Protein AF-N1PJW7-F1 (afdb_monomer_lite)

Organism: Dothistroma septosporum (strain NZE10 / CBS 128990) (NCBI:txid675120)

Sequence (221 aa):
MVTLHDLRTLVSQAERTLKTRKDDLHDAQDHELRVQDDCGHGKYNKEWSKARGATQRALTKYETSSREADKLHRIIQEREVKEERPIRRSPFSSADPYVRQGAAAATSTQRQQILLFKDAVTQWREQCVKRFAGYSAIELFPAPPTKRPCAKQSCCSETRALHTCKCQIQLAFSSVPGLDLKKERIEWHPDKFSGCGDKRKEFQAKAKEIFIIVSSMYRQA

Structure (mmCIF, N/CA/C/O backbone):
data_AF-N1PJW7-F1
#
_entry.id   AF-N1PJW7-F1
#
loop_
_atom_site.group_PDB
_atom_site.id
_atom_site.type_symbol
_atom_site.label_atom_id
_atom_site.label_alt_id
_atom_site.label_comp_id
_atom_site.label_asym_id
_atom_site.label_entity_id
_atom_site.label_seq_id
_atom_site.pdbx_PDB_ins_code
_atom_site.Cartn_x
_atom_site.Cartn_y
_atom_site.Cartn_z
_atom_site.occupancy
_atom_site.B_iso_or_equiv
_atom_site.auth_seq_id
_atom_site.auth_comp_id
_atom_site.auth_asym_id
_atom_site.auth_atom_id
_atom_site.pdbx_PDB_model_num
ATOM 1 N N . MET A 1 1 ? -7.049 -21.389 37.036 1.00 77.50 1 MET A N 1
ATOM 2 C CA . MET A 1 1 ? -7.756 -20.547 36.043 1.00 77.50 1 MET A CA 1
ATOM 3 C C . MET A 1 1 ? -6.702 -19.807 35.238 1.00 77.50 1 MET A C 1
ATOM 5 O O . MET A 1 1 ? -5.807 -19.261 35.861 1.00 77.50 1 MET A O 1
ATOM 9 N N . VAL A 1 2 ? -6.770 -19.821 33.904 1.00 87.38 2 VAL A N 1
ATOM 10 C CA . VAL A 1 2 ? -5.829 -19.068 33.050 1.00 87.38 2 VAL A CA 1
ATOM 11 C C . VAL A 1 2 ? -6.265 -17.602 33.026 1.00 87.38 2 VAL A C 1
ATOM 13 O O . VAL A 1 2 ? -7.415 -17.308 32.665 1.00 87.38 2 VAL A O 1
ATOM 16 N N . THR A 1 3 ? -5.380 -16.700 33.441 1.00 92.94 3 THR A N 1
ATOM 17 C CA . THR A 1 3 ? -5.631 -15.255 33.504 1.00 92.94 3 THR A CA 1
ATOM 18 C C . THR A 1 3 ? -5.417 -14.588 32.141 1.00 92.94 3 THR A C 1
ATOM 20 O O . THR A 1 3 ? -4.821 -15.163 31.229 1.00 92.94 3 THR A O 1
ATOM 23 N N . LEU A 1 4 ? -5.905 -13.355 31.975 1.00 86.38 4 LEU A N 1
ATOM 24 C CA . LEU A 1 4 ? -5.665 -12.571 30.757 1.00 86.38 4 LEU A CA 1
ATOM 25 C C . LEU A 1 4 ? -4.169 -12.241 30.576 1.00 86.38 4 LEU A C 1
ATOM 27 O O . LEU A 1 4 ? -3.676 -12.171 29.452 1.00 86.38 4 LEU A O 1
ATOM 31 N N . HIS A 1 5 ? -3.428 -12.127 31.681 1.00 92.31 5 HIS A N 1
ATOM 32 C CA . HIS A 1 5 ? -1.975 -11.967 31.674 1.00 92.31 5 HIS A CA 1
ATOM 33 C C . HIS A 1 5 ? -1.250 -13.215 31.137 1.00 92.31 5 HIS A C 1
ATOM 35 O O . HIS A 1 5 ? -0.356 -13.090 30.295 1.00 92.31 5 HIS A O 1
ATOM 41 N N . ASP A 1 6 ? -1.685 -14.414 31.537 1.00 92.81 6 ASP A N 1
ATOM 42 C CA . ASP A 1 6 ? -1.128 -15.677 31.028 1.00 92.81 6 ASP A CA 1
ATOM 43 C C . ASP A 1 6 ? -1.350 -15.807 29.513 1.00 92.81 6 ASP A C 1
ATOM 45 O O . ASP A 1 6 ? -0.436 -16.162 28.771 1.00 92.81 6 ASP A O 1
ATOM 49 N N . LEU A 1 7 ? -2.544 -15.442 29.026 1.00 88.44 7 LEU A N 1
ATOM 50 C CA . LEU A 1 7 ? -2.858 -15.452 27.591 1.00 88.44 7 LEU A CA 1
ATOM 51 C C . LEU A 1 7 ? -1.987 -14.470 26.795 1.00 88.44 7 LEU A C 1
ATOM 53 O O . LEU A 1 7 ? -1.476 -14.831 25.736 1.00 88.44 7 LEU A O 1
ATOM 57 N N . ARG A 1 8 ? -1.766 -13.251 27.307 1.00 89.19 8 ARG A N 1
ATOM 58 C CA . ARG A 1 8 ? -0.860 -12.271 26.676 1.00 89.19 8 ARG A CA 1
ATOM 59 C C . ARG A 1 8 ? 0.583 -12.778 26.629 1.00 89.19 8 ARG A C 1
ATOM 61 O O . ARG A 1 8 ? 1.278 -12.575 25.634 1.00 89.19 8 ARG A O 1
ATOM 68 N N . THR A 1 9 ? 1.018 -13.490 27.667 1.00 94.06 9 THR A N 1
ATOM 69 C CA . THR A 1 9 ? 2.344 -14.123 27.708 1.00 94.06 9 THR A CA 1
ATOM 70 C C . THR A 1 9 ? 2.475 -15.216 26.647 1.00 94.06 9 THR A C 1
ATOM 72 O O . THR A 1 9 ? 3.484 -15.257 25.939 1.00 94.06 9 THR A O 1
ATOM 75 N N . LEU A 1 10 ? 1.444 -16.051 26.478 1.00 90.19 10 LEU A N 1
ATOM 76 C CA . LEU A 1 10 ? 1.398 -17.082 25.435 1.00 90.19 10 LEU A CA 1
ATOM 77 C C . LEU A 1 10 ? 1.420 -16.484 24.022 1.00 90.19 10 LEU A C 1
ATOM 79 O O . LEU A 1 10 ? 2.168 -16.972 23.180 1.00 90.19 10 LEU A O 1
ATOM 83 N N . VAL A 1 11 ? 0.682 -15.396 23.768 1.00 90.75 11 VAL A N 1
ATOM 84 C CA . VAL A 1 11 ? 0.751 -14.677 22.480 1.00 90.75 11 VAL A CA 1
ATOM 85 C C . VAL A 1 11 ? 2.160 -14.157 22.219 1.00 90.75 11 VAL A C 1
ATOM 87 O O . VAL A 1 11 ? 2.714 -14.400 21.152 1.00 90.75 11 VAL A O 1
ATOM 90 N N . SER A 1 12 ? 2.791 -13.532 23.214 1.00 91.31 12 SER A N 1
ATOM 91 C CA . SER A 1 12 ? 4.163 -13.033 23.075 1.00 91.31 12 SER A CA 1
ATOM 92 C C . SER A 1 12 ? 5.173 -14.154 22.771 1.00 91.31 12 SER A C 1
ATOM 94 O O . SER A 1 12 ? 6.111 -13.964 21.995 1.00 91.31 12 SER A O 1
ATOM 96 N N . GLN A 1 13 ? 4.996 -15.344 23.355 1.00 91.81 13 GLN A N 1
ATOM 97 C CA . GLN A 1 13 ? 5.814 -16.522 23.038 1.00 91.81 13 GLN A CA 1
ATOM 98 C C . GLN A 1 13 ? 5.540 -17.058 21.624 1.00 91.81 13 GLN A C 1
ATOM 100 O O . GLN A 1 13 ? 6.486 -17.395 20.903 1.00 91.81 13 GLN A O 1
ATOM 105 N N . ALA A 1 14 ? 4.272 -17.096 21.207 1.00 84.44 14 ALA A N 1
ATOM 106 C CA . ALA A 1 14 ? 3.874 -17.514 19.867 1.00 84.44 14 ALA A CA 1
ATOM 107 C C . ALA A 1 14 ? 4.438 -16.570 18.793 1.00 84.44 14 ALA A C 1
ATOM 109 O O . ALA A 1 14 ? 4.988 -17.037 17.801 1.00 84.44 14 ALA A O 1
ATOM 110 N N . GLU A 1 15 ? 4.407 -15.255 19.018 1.00 87.81 15 GLU A N 1
ATOM 111 C CA . GLU A 1 15 ? 4.969 -14.248 18.106 1.00 87.81 15 GLU A CA 1
ATOM 112 C C . GLU A 1 15 ? 6.491 -14.359 17.974 1.00 87.81 15 GLU A C 1
ATOM 114 O O . GLU A 1 15 ? 7.023 -14.282 16.864 1.00 87.81 15 GLU A O 1
ATOM 119 N N . ARG A 1 16 ? 7.208 -14.606 19.081 1.00 93.12 16 ARG A N 1
ATOM 120 C CA . ARG A 1 16 ? 8.652 -14.900 19.031 1.00 93.12 16 ARG A CA 1
ATOM 121 C C . ARG A 1 16 ? 8.939 -16.146 18.198 1.00 93.12 16 ARG A C 1
ATOM 123 O O . ARG A 1 16 ? 9.829 -16.123 17.355 1.00 93.12 16 ARG A O 1
ATOM 130 N N . THR A 1 17 ? 8.152 -17.201 18.395 1.00 87.69 17 THR A N 1
ATOM 131 C CA . THR A 1 17 ? 8.278 -18.447 17.628 1.00 87.69 17 THR A CA 1
ATOM 132 C C . THR A 1 17 ? 7.987 -18.214 16.147 1.00 87.69 17 THR A C 1
ATOM 134 O O . THR A 1 17 ? 8.743 -18.672 15.294 1.00 87.69 17 THR A O 1
ATOM 137 N N . LEU A 1 18 ? 6.936 -17.456 15.826 1.00 85.62 18 LEU A N 1
ATOM 138 C CA . LEU A 1 18 ? 6.573 -17.101 14.456 1.00 85.62 18 LEU A CA 1
ATOM 139 C C . LEU A 1 18 ? 7.686 -16.305 13.769 1.00 85.62 18 LEU A C 1
ATOM 141 O O . LEU A 1 18 ? 7.986 -16.561 12.604 1.00 85.62 18 LEU A O 1
ATOM 145 N N . LYS A 1 19 ? 8.328 -15.382 14.496 1.00 90.25 19 LYS A N 1
ATOM 146 C CA . LYS A 1 19 ? 9.487 -14.636 14.001 1.00 90.25 19 LYS A CA 1
ATOM 147 C C . LYS A 1 19 ? 10.638 -15.578 13.642 1.00 90.25 19 LYS A C 1
ATOM 149 O O . LYS A 1 19 ? 11.069 -15.562 12.498 1.00 90.25 19 LYS A O 1
ATOM 154 N N . THR A 1 20 ? 11.048 -16.462 14.553 1.00 91.06 20 THR A N 1
ATOM 155 C CA . THR A 1 20 ? 12.098 -17.458 14.271 1.00 91.06 20 THR A CA 1
ATOM 156 C C . THR A 1 20 ? 11.741 -18.352 13.081 1.00 91.06 20 THR A C 1
ATOM 158 O O . THR A 1 20 ? 12.583 -18.608 12.232 1.00 91.06 20 THR A O 1
ATOM 161 N N . ARG A 1 21 ? 10.478 -18.784 12.952 1.00 86.88 21 ARG A N 1
ATOM 162 C CA . ARG A 1 21 ? 10.027 -19.591 11.801 1.00 86.88 21 ARG A CA 1
ATOM 163 C C . ARG A 1 21 ? 10.052 -18.835 10.478 1.00 86.88 21 ARG A C 1
ATOM 165 O O . ARG A 1 21 ? 10.251 -19.453 9.436 1.00 86.88 21 ARG A O 1
ATOM 172 N N . LYS A 1 22 ? 9.813 -17.526 10.508 1.00 87.62 22 LYS A N 1
ATOM 173 C CA . LYS A 1 22 ? 9.921 -16.666 9.329 1.00 87.62 22 LYS A CA 1
ATOM 174 C C . LYS A 1 22 ? 11.378 -16.527 8.890 1.00 87.62 22 LYS A C 1
ATOM 176 O O . LYS A 1 22 ? 11.638 -16.604 7.694 1.00 87.62 22 LYS A O 1
ATOM 181 N N . ASP A 1 23 ? 12.291 -16.376 9.846 1.00 88.38 23 ASP A N 1
ATOM 182 C CA . ASP A 1 23 ? 13.730 -16.326 9.582 1.00 88.38 23 ASP A CA 1
ATOM 183 C C . ASP A 1 23 ? 14.215 -17.678 9.006 1.00 88.38 23 ASP A C 1
ATOM 185 O O . ASP A 1 23 ? 14.811 -17.691 7.933 1.00 88.38 23 ASP A O 1
ATOM 189 N N . ASP A 1 24 ? 13.813 -18.818 9.597 1.00 85.88 24 ASP A N 1
ATOM 190 C CA . ASP A 1 24 ? 14.092 -20.173 9.069 1.00 85.88 24 ASP A CA 1
ATOM 191 C C . ASP A 1 24 ? 13.618 -20.349 7.606 1.00 85.88 24 ASP A C 1
ATOM 193 O O . ASP A 1 24 ? 14.274 -21.003 6.793 1.00 85.88 24 ASP A O 1
ATOM 197 N N . LEU A 1 25 ? 12.432 -19.819 7.272 1.00 87.31 25 LEU A N 1
ATOM 198 C CA . LEU A 1 25 ? 11.868 -19.894 5.920 1.00 87.31 25 LEU A CA 1
ATOM 199 C C . LEU A 1 25 ? 12.682 -19.058 4.930 1.00 87.31 25 LEU A C 1
ATOM 201 O O . LEU A 1 25 ? 12.910 -19.506 3.808 1.00 87.31 25 LEU A O 1
ATOM 205 N N . HIS A 1 26 ? 13.108 -17.867 5.343 1.00 88.81 26 HIS A N 1
ATOM 206 C CA . HIS A 1 26 ? 13.923 -16.990 4.515 1.00 88.81 26 HIS A CA 1
ATOM 207 C C . HIS A 1 26 ? 15.297 -17.612 4.238 1.00 88.81 26 HIS A C 1
ATOM 209 O O . HIS A 1 26 ? 15.692 -17.706 3.080 1.00 88.81 26 HIS A O 1
ATOM 215 N N . ASP A 1 27 ? 15.958 -18.161 5.262 1.00 88.19 27 ASP A N 1
ATOM 216 C CA . ASP A 1 27 ? 17.236 -18.867 5.107 1.00 88.19 27 ASP A CA 1
ATOM 217 C C . ASP A 1 27 ? 17.112 -20.086 4.174 1.00 88.19 27 ASP A C 1
ATOM 219 O O . ASP A 1 27 ? 18.003 -20.359 3.365 1.00 88.19 27 ASP A O 1
ATOM 223 N N . ALA A 1 28 ? 15.991 -20.816 4.239 1.00 85.19 28 ALA A N 1
ATOM 224 C CA . ALA A 1 28 ? 15.722 -21.935 3.336 1.00 85.19 28 ALA A CA 1
ATOM 225 C C . ALA A 1 28 ? 15.520 -21.483 1.878 1.00 85.19 28 ALA A C 1
ATOM 227 O O . ALA A 1 28 ? 16.022 -22.141 0.965 1.00 85.19 28 ALA A O 1
ATOM 228 N N . GLN A 1 29 ? 14.823 -20.363 1.657 1.00 87.69 29 GLN A N 1
ATOM 229 C CA . GLN A 1 29 ? 14.630 -19.775 0.327 1.00 87.69 29 GLN A CA 1
ATOM 230 C C . GLN A 1 29 ? 15.946 -19.255 -0.262 1.00 87.69 29 GLN A C 1
ATOM 232 O O . GLN A 1 29 ? 16.245 -19.529 -1.423 1.00 87.69 29 GLN A O 1
ATOM 237 N N . ASP A 1 30 ? 16.766 -18.580 0.543 1.00 90.38 30 ASP A N 1
ATOM 238 C CA . ASP A 1 30 ? 18.093 -18.115 0.133 1.00 90.38 30 ASP A CA 1
ATOM 239 C C . ASP A 1 30 ? 19.016 -19.289 -0.214 1.00 90.38 30 ASP A C 1
ATOM 241 O O . ASP A 1 30 ? 19.759 -19.237 -1.196 1.00 90.38 30 ASP A O 1
ATOM 245 N N . HIS A 1 31 ? 18.952 -20.382 0.552 1.00 86.62 31 HIS A N 1
ATOM 246 C CA . HIS A 1 31 ? 19.681 -21.606 0.231 1.00 86.62 31 HIS A CA 1
ATOM 247 C C . HIS A 1 31 ? 19.194 -22.238 -1.084 1.00 86.62 31 HIS A C 1
ATOM 249 O O . HIS A 1 31 ? 20.018 -22.678 -1.884 1.00 86.62 31 HIS A O 1
ATOM 255 N N . GLU A 1 32 ? 17.881 -22.271 -1.344 1.00 86.50 32 GLU A N 1
ATOM 256 C CA . GLU A 1 32 ? 17.324 -22.749 -2.620 1.00 86.50 32 GLU A CA 1
ATOM 257 C C . GLU A 1 32 ? 17.828 -21.918 -3.813 1.00 86.50 32 GLU A C 1
ATOM 259 O O . GLU A 1 32 ? 18.214 -22.502 -4.826 1.00 86.50 32 GLU A O 1
ATOM 264 N N . LEU A 1 33 ? 17.911 -20.589 -3.669 1.00 87.50 33 LEU A N 1
ATOM 265 C CA . LEU A 1 33 ? 18.449 -19.687 -4.696 1.00 87.50 33 LEU A CA 1
ATOM 266 C C . LEU A 1 33 ? 19.951 -19.897 -4.935 1.00 87.50 33 LEU A C 1
ATOM 268 O O . LEU A 1 33 ? 20.371 -20.024 -6.081 1.00 87.50 33 LEU A O 1
ATOM 272 N N . ARG A 1 34 ? 20.767 -20.018 -3.879 1.00 86.88 34 ARG A N 1
ATOM 273 C CA . ARG A 1 34 ? 22.212 -20.288 -4.035 1.00 86.88 34 ARG A CA 1
ATOM 274 C C . ARG A 1 34 ? 22.480 -21.620 -4.732 1.00 86.88 34 ARG A C 1
ATOM 276 O O . ARG A 1 34 ? 23.307 -21.690 -5.634 1.00 86.88 34 ARG A O 1
ATOM 283 N N . VAL A 1 35 ? 21.744 -22.669 -4.355 1.00 83.81 35 VAL A N 1
ATOM 284 C CA . VAL A 1 35 ? 21.847 -23.983 -5.011 1.00 83.81 35 VAL A CA 1
ATOM 285 C C . VAL A 1 35 ? 21.419 -23.904 -6.481 1.00 83.81 35 VAL A C 1
ATOM 287 O O . VAL A 1 35 ? 21.937 -24.657 -7.303 1.00 83.81 35 VAL A O 1
ATOM 290 N N . GLN A 1 36 ? 20.501 -23.002 -6.837 1.00 81.12 36 GLN A N 1
ATOM 291 C CA . GLN A 1 36 ? 20.100 -22.782 -8.225 1.00 81.12 36 GLN A CA 1
ATOM 292 C C . GLN A 1 36 ? 21.216 -22.135 -9.066 1.00 81.12 36 GLN A C 1
ATOM 294 O O . GLN A 1 36 ? 21.390 -22.540 -10.216 1.00 81.12 36 GLN A O 1
ATOM 299 N N . ASP A 1 37 ? 21.981 -21.197 -8.499 1.00 81.06 37 ASP A N 1
ATOM 300 C CA . ASP A 1 37 ? 23.036 -20.454 -9.208 1.00 81.06 37 ASP A CA 1
ATOM 301 C C . ASP A 1 37 ? 24.347 -21.255 -9.375 1.00 81.06 37 ASP A C 1
ATOM 303 O O . ASP A 1 37 ? 25.003 -21.152 -10.412 1.00 81.06 37 ASP A O 1
ATOM 307 N N . ASP A 1 38 ? 24.707 -22.110 -8.409 1.00 71.38 38 ASP A N 1
ATOM 308 C CA . ASP A 1 38 ? 25.967 -22.882 -8.426 1.00 71.38 38 ASP A CA 1
ATOM 309 C C . ASP A 1 38 ? 25.929 -24.146 -9.320 1.00 71.38 38 ASP A C 1
ATOM 311 O O . ASP A 1 38 ? 26.950 -24.806 -9.549 1.00 71.38 38 ASP A O 1
ATOM 315 N N . CYS A 1 39 ? 24.765 -24.526 -9.857 1.00 55.19 39 CYS A N 1
ATOM 316 C CA . CYS A 1 39 ? 24.594 -25.814 -10.532 1.00 55.19 39 CYS A CA 1
ATOM 317 C C . CYS A 1 39 ? 24.839 -25.764 -12.051 1.00 55.19 39 CYS A C 1
ATOM 319 O O . CYS A 1 39 ? 23.912 -25.702 -12.860 1.00 55.19 39 CYS A O 1
ATOM 321 N N . GLY A 1 40 ? 26.102 -25.947 -12.448 1.00 57.75 40 GLY A N 1
ATOM 322 C CA . GLY A 1 40 ? 26.477 -26.403 -13.791 1.00 57.75 40 GLY A CA 1
ATOM 323 C C . GLY A 1 40 ? 25.988 -27.837 -14.083 1.00 57.75 40 GLY A C 1
ATOM 324 O O . GLY A 1 40 ? 26.249 -28.770 -13.324 1.00 57.75 40 GLY A O 1
ATOM 325 N N . HIS A 1 41 ? 25.257 -27.990 -15.192 1.00 57.06 41 HIS A N 1
ATOM 326 C CA . HIS A 1 41 ? 24.695 -29.202 -15.811 1.00 57.06 41 HIS A CA 1
ATOM 327 C C . HIS A 1 41 ? 25.326 -30.563 -15.414 1.00 57.06 41 HIS A C 1
ATOM 329 O O . HIS A 1 41 ? 26.273 -31.023 -16.048 1.00 57.06 41 HIS A O 1
ATOM 335 N N . GLY A 1 42 ? 24.745 -31.280 -14.436 1.00 57.09 42 GLY A N 1
ATOM 336 C CA . GLY A 1 42 ? 24.989 -32.731 -14.309 1.00 57.09 42 GLY A CA 1
ATOM 337 C C . GLY A 1 42 ? 24.644 -33.409 -12.977 1.00 57.09 42 GLY A C 1
ATOM 338 O O . GLY A 1 42 ? 24.200 -34.553 -12.980 1.00 57.09 42 GLY A O 1
ATOM 339 N N . LYS A 1 43 ? 24.772 -32.728 -11.827 1.00 56.59 43 LYS A N 1
ATOM 340 C CA . LYS A 1 43 ? 24.470 -33.299 -10.484 1.00 56.59 43 LYS A CA 1
ATOM 341 C C . LYS A 1 43 ? 23.112 -32.843 -9.907 1.00 56.59 43 LYS A C 1
ATOM 343 O O . LYS A 1 43 ? 22.862 -32.909 -8.708 1.00 56.59 43 LYS A O 1
ATOM 348 N N . TYR A 1 44 ? 22.218 -32.429 -10.805 1.00 63.59 44 TYR A N 1
ATOM 349 C CA . TYR A 1 44 ? 21.116 -31.480 -10.603 1.00 63.59 44 TYR A CA 1
ATOM 350 C C . TYR A 1 44 ? 19.958 -31.938 -9.693 1.00 63.59 44 TYR A C 1
ATOM 352 O O . TYR A 1 44 ? 19.283 -31.115 -9.087 1.00 63.59 44 TYR A O 1
ATOM 360 N N . ASN A 1 45 ? 19.686 -33.239 -9.561 1.00 72.44 45 ASN A N 1
ATOM 361 C CA . ASN A 1 45 ? 18.388 -33.650 -9.004 1.00 72.44 45 ASN A CA 1
ATOM 362 C C . ASN A 1 45 ? 18.372 -33.772 -7.465 1.00 72.44 45 ASN A C 1
ATOM 364 O O . ASN A 1 45 ? 17.385 -33.442 -6.811 1.00 72.44 45 ASN A O 1
ATOM 368 N N . LYS A 1 46 ? 19.465 -34.237 -6.842 1.00 81.94 46 LYS A N 1
ATOM 369 C CA . LYS A 1 46 ? 19.420 -34.642 -5.423 1.00 81.94 46 LYS A CA 1
ATOM 370 C C . LYS A 1 46 ? 19.482 -33.464 -4.449 1.00 81.94 46 LYS A C 1
ATOM 372 O O . LYS A 1 46 ? 18.773 -33.482 -3.446 1.00 81.94 46 LYS A O 1
ATOM 377 N N . GLU A 1 47 ? 20.327 -32.469 -4.703 1.00 82.38 47 GLU A N 1
ATOM 378 C CA . GLU A 1 47 ? 20.501 -31.325 -3.793 1.00 82.38 47 GLU A CA 1
ATOM 379 C C . GLU A 1 47 ? 19.371 -30.311 -3.925 1.00 82.38 47 GLU A C 1
ATOM 381 O O . GLU A 1 47 ? 18.819 -29.885 -2.913 1.00 82.38 47 GLU A O 1
ATOM 386 N N . TRP A 1 48 ? 18.924 -30.037 -5.149 1.00 81.25 48 TRP A N 1
ATOM 387 C CA . TRP A 1 48 ? 17.780 -29.165 -5.388 1.00 81.25 48 TRP A CA 1
ATOM 388 C C . TRP A 1 48 ? 16.475 -29.742 -4.815 1.00 81.25 48 TRP A C 1
ATOM 390 O O . TRP A 1 48 ? 15.727 -29.044 -4.132 1.00 81.25 48 TRP A O 1
ATOM 400 N N . SER A 1 49 ? 16.241 -31.054 -4.972 1.00 85.00 49 SER A N 1
ATOM 401 C CA . SER A 1 49 ? 15.100 -31.737 -4.339 1.00 85.00 49 SER A CA 1
ATOM 402 C C . SER A 1 49 ? 15.149 -31.655 -2.805 1.00 85.00 49 SER A C 1
ATOM 404 O O . SER A 1 49 ? 14.127 -31.418 -2.155 1.00 85.00 49 SER A O 1
ATOM 406 N N . LYS A 1 50 ? 16.344 -31.781 -2.204 1.00 86.75 50 LYS A N 1
ATOM 407 C CA . LYS A 1 50 ? 16.534 -31.600 -0.755 1.00 86.75 50 LYS A CA 1
ATOM 408 C C . LYS A 1 50 ? 16.266 -30.161 -0.310 1.00 86.75 50 LYS A C 1
ATOM 410 O O . LYS A 1 50 ? 15.587 -29.993 0.704 1.00 86.75 50 LYS A O 1
ATOM 415 N N . ALA A 1 51 ? 16.775 -29.167 -1.043 1.00 84.75 51 ALA A N 1
ATOM 416 C CA . ALA A 1 51 ? 16.593 -27.745 -0.753 1.00 84.75 51 ALA A CA 1
ATOM 417 C C . ALA A 1 51 ? 15.109 -27.360 -0.815 1.00 84.75 51 ALA A C 1
ATOM 419 O O . ALA A 1 51 ? 14.551 -26.929 0.189 1.00 84.75 51 ALA A O 1
ATOM 420 N N . ARG A 1 52 ? 14.423 -27.683 -1.916 1.00 85.06 52 ARG A N 1
ATOM 421 C CA . ARG A 1 52 ? 12.976 -27.466 -2.057 1.00 85.06 52 ARG A CA 1
ATOM 422 C C . ARG A 1 52 ? 12.167 -28.202 -0.982 1.00 85.06 52 ARG A C 1
ATOM 424 O O . ARG A 1 52 ? 11.203 -27.669 -0.433 1.00 85.06 52 ARG A O 1
ATOM 431 N N . GLY A 1 53 ? 12.574 -29.422 -0.624 1.00 89.94 53 GLY A N 1
ATOM 432 C CA . GLY A 1 53 ? 11.974 -30.162 0.486 1.00 89.94 53 GLY A CA 1
ATOM 433 C C . GLY A 1 53 ? 12.168 -29.477 1.845 1.00 89.94 53 GLY A C 1
ATOM 434 O O . GLY A 1 53 ? 11.289 -29.563 2.704 1.00 89.94 53 GLY A O 1
ATOM 435 N N . ALA A 1 54 ? 13.296 -28.796 2.061 1.00 87.00 54 ALA A N 1
ATOM 436 C CA . ALA A 1 54 ? 13.532 -27.990 3.255 1.00 87.00 54 ALA A CA 1
ATOM 437 C C . ALA A 1 54 ? 12.640 -26.740 3.269 1.00 87.00 54 ALA A C 1
ATOM 439 O O . ALA A 1 54 ? 11.965 -26.523 4.277 1.00 87.00 54 ALA A O 1
ATOM 440 N N . THR A 1 55 ? 12.533 -26.017 2.148 1.00 86.00 55 THR A N 1
ATOM 441 C CA . THR A 1 55 ? 11.625 -24.869 1.980 1.00 86.00 55 THR A CA 1
ATOM 442 C C . THR A 1 55 ? 10.175 -25.256 2.285 1.00 86.00 55 THR A C 1
ATOM 444 O O . THR A 1 55 ? 9.514 -24.607 3.093 1.00 86.00 55 THR A O 1
ATOM 447 N N . GLN A 1 56 ? 9.690 -26.379 1.741 1.00 90.75 56 GLN A N 1
ATOM 448 C CA . GLN A 1 56 ? 8.322 -26.858 1.987 1.00 90.75 56 GLN A CA 1
ATOM 449 C C . GLN A 1 56 ? 8.071 -27.200 3.469 1.00 90.75 56 GLN A C 1
ATOM 451 O O . GLN A 1 56 ? 7.008 -26.903 4.023 1.00 90.75 56 GLN A O 1
ATOM 456 N N . ARG A 1 57 ? 9.050 -27.818 4.147 1.00 90.94 57 ARG A N 1
ATOM 457 C CA . ARG A 1 57 ? 8.963 -28.107 5.590 1.00 90.94 57 ARG A CA 1
ATOM 458 C C . ARG A 1 57 ? 9.011 -26.836 6.440 1.00 90.94 57 ARG A C 1
ATOM 460 O O . ARG A 1 57 ? 8.348 -26.785 7.472 1.00 90.94 57 ARG A O 1
ATOM 467 N N . ALA A 1 58 ? 9.785 -25.829 6.041 1.00 85.25 58 ALA A N 1
ATOM 468 C CA . ALA A 1 58 ? 9.820 -24.540 6.726 1.00 85.25 58 ALA A CA 1
ATOM 469 C C . ALA A 1 58 ? 8.486 -23.793 6.567 1.00 85.25 58 ALA A C 1
ATOM 471 O O . ALA A 1 58 ? 7.918 -23.335 7.558 1.00 85.25 58 ALA A O 1
ATOM 472 N N . LEU A 1 59 ? 7.929 -23.774 5.351 1.00 88.06 59 LEU A N 1
ATOM 473 C CA . LEU A 1 59 ? 6.653 -23.126 5.044 1.00 88.06 59 LE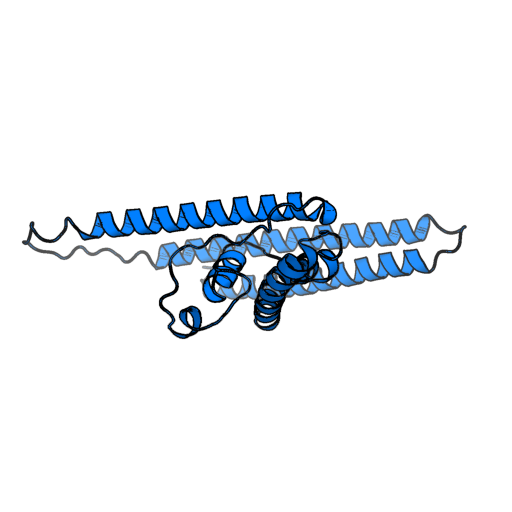U A CA 1
ATOM 474 C C . LEU A 1 59 ? 5.495 -23.722 5.854 1.00 88.06 59 LEU A C 1
ATOM 476 O O . LEU A 1 59 ? 4.761 -22.997 6.517 1.00 88.06 59 LEU A O 1
ATOM 480 N N . THR A 1 60 ? 5.373 -25.050 5.879 1.00 91.19 60 THR A N 1
ATOM 481 C CA . THR A 1 60 ? 4.320 -25.743 6.649 1.00 91.19 60 THR A CA 1
ATOM 482 C C . THR A 1 60 ? 4.420 -25.491 8.159 1.00 91.19 60 THR A C 1
ATOM 484 O O . THR A 1 60 ? 3.399 -25.314 8.832 1.00 91.19 60 THR A O 1
ATOM 487 N N . LYS A 1 61 ? 5.642 -25.417 8.710 1.00 89.25 61 LYS A N 1
ATOM 488 C CA . LYS A 1 61 ? 5.864 -25.026 10.114 1.00 89.25 61 LYS A CA 1
ATOM 489 C C . LYS A 1 61 ? 5.434 -23.582 10.371 1.00 89.25 61 LYS A C 1
ATOM 491 O O . LYS A 1 61 ? 4.752 -23.334 11.362 1.00 89.25 61 LYS A O 1
ATOM 496 N N . TYR A 1 62 ? 5.799 -22.658 9.482 1.00 86.75 62 TYR A N 1
ATOM 497 C CA . TYR A 1 62 ? 5.402 -21.253 9.569 1.00 86.75 62 TYR A CA 1
ATOM 498 C C . TYR A 1 62 ? 3.874 -21.090 9.539 1.00 86.75 62 TYR A C 1
ATOM 500 O O . TYR A 1 62 ? 3.313 -20.452 10.427 1.00 86.75 62 TYR A O 1
ATOM 508 N N . GLU A 1 63 ? 3.186 -21.733 8.591 1.00 91.00 63 GLU A N 1
ATOM 509 C CA . GLU A 1 63 ? 1.721 -21.681 8.484 1.00 91.00 63 GLU A CA 1
ATOM 510 C C . GLU A 1 63 ? 1.022 -22.228 9.736 1.00 91.00 63 GLU A C 1
ATOM 512 O O . GLU A 1 63 ? 0.045 -21.645 10.211 1.00 91.00 63 GLU A O 1
ATOM 517 N N . THR A 1 64 ? 1.528 -23.329 10.298 1.00 92.44 64 THR A N 1
ATOM 518 C CA . THR A 1 64 ? 0.962 -23.933 11.514 1.00 92.44 64 THR A CA 1
ATOM 519 C C . THR A 1 64 ? 1.119 -23.001 12.717 1.00 92.44 64 THR A C 1
ATOM 521 O O . THR A 1 64 ? 0.139 -22.742 13.416 1.00 92.44 64 THR A O 1
ATOM 524 N N . SER A 1 65 ? 2.313 -22.433 12.921 1.00 86.81 65 SER A N 1
ATOM 525 C CA . SER A 1 65 ? 2.554 -21.454 13.990 1.00 86.81 65 SER A CA 1
ATOM 526 C C . SER A 1 65 ? 1.750 -20.162 13.800 1.00 86.81 65 SER A C 1
ATOM 528 O O . SER A 1 65 ? 1.267 -19.603 14.782 1.00 86.81 65 SER A O 1
ATOM 530 N N . SER A 1 66 ? 1.547 -19.706 12.559 1.00 90.69 66 SER A N 1
ATOM 531 C CA . SER A 1 66 ? 0.711 -18.534 12.266 1.00 90.69 66 SER A CA 1
ATOM 532 C C . SER A 1 66 ? -0.741 -18.769 12.683 1.00 90.69 66 SER A C 1
ATOM 534 O O . SER A 1 66 ? -1.318 -17.949 13.389 1.00 90.69 66 SER A O 1
ATOM 536 N N . ARG A 1 67 ? -1.315 -19.927 12.323 1.00 92.62 67 ARG A N 1
ATOM 537 C CA . ARG A 1 67 ? -2.689 -20.293 12.712 1.00 92.62 67 ARG A CA 1
ATOM 538 C C . ARG A 1 67 ? -2.862 -20.383 14.228 1.00 92.62 67 ARG A C 1
ATOM 540 O O . ARG A 1 67 ? -3.927 -20.050 14.747 1.00 92.62 67 ARG A O 1
ATOM 547 N N . GLU A 1 68 ? -1.841 -20.852 14.942 1.00 89.94 68 GLU A N 1
ATOM 548 C CA . GLU A 1 68 ? -1.854 -20.915 16.404 1.00 89.94 68 GLU A CA 1
ATOM 549 C C . GLU A 1 68 ? -1.823 -19.518 17.040 1.00 89.94 68 GLU A C 1
ATOM 551 O O . GLU A 1 68 ? -2.628 -19.238 17.932 1.00 89.94 68 GLU A O 1
ATOM 556 N N . ALA A 1 69 ? -0.972 -18.619 16.535 1.00 85.50 69 ALA A N 1
ATOM 557 C CA . ALA A 1 69 ? -0.932 -17.225 16.975 1.00 85.50 69 ALA A CA 1
ATOM 558 C C . ALA A 1 69 ? -2.277 -16.514 16.731 1.00 85.50 69 ALA A C 1
ATOM 560 O O . ALA A 1 69 ? -2.812 -15.883 17.645 1.00 85.50 69 ALA A O 1
ATOM 561 N N . ASP A 1 70 ? -2.878 -16.695 15.551 1.00 89.31 70 ASP A N 1
ATOM 562 C CA . ASP A 1 70 ? -4.194 -16.134 15.212 1.00 89.31 70 ASP A CA 1
ATOM 563 C C . ASP A 1 70 ? -5.298 -16.651 16.147 1.00 89.31 70 ASP A C 1
ATOM 565 O O . ASP A 1 70 ? -6.170 -15.897 16.593 1.00 89.31 70 ASP A O 1
ATOM 569 N N . LYS A 1 71 ? -5.253 -17.944 16.495 1.00 94.38 71 LYS A N 1
ATOM 570 C CA . LYS A 1 71 ? -6.196 -18.550 17.442 1.00 94.38 71 LYS A CA 1
ATOM 571 C C . LYS A 1 71 ? -6.080 -17.917 18.830 1.00 94.38 71 LYS A C 1
ATOM 573 O O . LYS A 1 71 ? -7.109 -17.648 19.448 1.00 94.38 71 LYS A O 1
ATOM 578 N N . LEU A 1 72 ? -4.863 -17.669 19.319 1.00 91.06 72 LEU A N 1
ATOM 579 C CA . LEU A 1 72 ? -4.649 -17.016 20.615 1.00 91.06 72 LEU A CA 1
ATOM 580 C C . LEU A 1 72 ? -5.116 -15.554 20.603 1.00 91.06 72 LEU A C 1
ATOM 582 O O . LEU A 1 72 ? -5.814 -15.141 21.531 1.00 91.06 72 LEU A O 1
ATOM 586 N N . HIS A 1 73 ? -4.817 -14.805 19.538 1.00 89.25 73 HIS A N 1
ATOM 587 C CA . HIS A 1 73 ? -5.302 -13.430 19.352 1.00 89.25 73 HIS A CA 1
ATOM 588 C C . HIS A 1 73 ? -6.831 -13.355 19.400 1.00 89.25 73 HIS A C 1
ATOM 590 O O . HIS A 1 73 ? -7.395 -12.542 20.135 1.00 89.25 73 HIS A O 1
ATOM 596 N N . ARG A 1 74 ? -7.519 -14.271 18.708 1.00 94.19 74 ARG A N 1
ATOM 597 C CA . ARG A 1 74 ? -8.985 -14.362 18.750 1.00 94.19 74 ARG A CA 1
ATOM 598 C C . ARG A 1 74 ? -9.521 -14.629 20.163 1.00 94.19 74 ARG A C 1
ATOM 600 O O . ARG A 1 74 ? -10.508 -14.015 20.563 1.00 94.19 74 ARG A O 1
ATOM 607 N N . ILE A 1 75 ? -8.882 -15.518 20.928 1.00 93.06 75 ILE A N 1
ATOM 608 C CA . ILE A 1 75 ? -9.294 -15.826 22.310 1.00 93.06 75 ILE A CA 1
ATOM 609 C C . ILE A 1 75 ? -9.147 -14.597 23.220 1.00 93.06 75 ILE A C 1
ATOM 611 O O . ILE A 1 75 ? -10.025 -14.353 24.051 1.00 93.06 75 ILE A O 1
ATOM 615 N N . ILE A 1 76 ? -8.069 -13.817 23.071 1.00 90.25 76 ILE A N 1
ATOM 616 C CA . ILE A 1 76 ? -7.880 -12.572 23.832 1.00 90.25 76 ILE A CA 1
ATOM 617 C C . ILE A 1 76 ? -8.978 -11.567 23.484 1.00 90.25 76 ILE A C 1
ATOM 619 O O . ILE A 1 76 ? -9.639 -11.066 24.391 1.00 90.25 76 ILE A O 1
ATOM 623 N N . GLN A 1 77 ? -9.242 -11.349 22.193 1.00 91.06 77 GLN A N 1
ATOM 624 C CA . GLN A 1 77 ? -10.274 -10.414 21.741 1.00 91.06 77 GLN A CA 1
ATOM 625 C C . GLN A 1 77 ? -11.668 -10.786 22.277 1.00 91.06 77 GLN A C 1
ATOM 627 O O . GLN A 1 77 ? -12.416 -9.926 22.738 1.00 91.06 77 GLN A O 1
ATOM 632 N N . GLU A 1 78 ? -12.020 -12.077 22.275 1.00 91.69 78 GLU A N 1
ATOM 633 C CA . GLU A 1 78 ? -13.289 -12.555 22.838 1.00 91.69 78 GLU A CA 1
ATOM 634 C C . GLU A 1 78 ? -13.380 -12.352 24.363 1.00 91.69 78 GLU A C 1
ATOM 636 O O . GLU A 1 78 ? -14.480 -12.129 24.881 1.00 91.69 78 GLU A O 1
ATOM 641 N N . ARG A 1 79 ? -12.257 -12.421 25.095 1.00 89.50 79 ARG A N 1
ATOM 642 C CA . ARG A 1 79 ? -12.225 -12.137 26.540 1.00 89.50 79 ARG A CA 1
ATOM 643 C C . ARG A 1 79 ? -12.317 -10.649 26.846 1.00 89.50 79 ARG A C 1
ATOM 645 O O . ARG A 1 79 ? -13.094 -10.294 27.726 1.00 89.50 79 ARG A O 1
ATOM 652 N N . GLU A 1 80 ? -11.609 -9.802 26.107 1.00 88.06 80 GLU A N 1
ATOM 653 C CA . GLU A 1 80 ? -11.670 -8.346 26.285 1.00 88.06 80 GLU A CA 1
ATOM 654 C C . GLU A 1 80 ? -13.094 -7.828 26.034 1.00 88.06 80 GLU A C 1
ATOM 656 O O . GLU A 1 80 ? -13.645 -7.117 26.868 1.00 88.06 80 GLU A O 1
ATOM 661 N N . VAL A 1 81 ? -13.777 -8.310 24.987 1.00 87.31 81 VAL A N 1
ATOM 662 C CA . VAL A 1 81 ? -15.191 -7.966 24.727 1.00 87.31 81 VAL A CA 1
ATOM 663 C C . VAL A 1 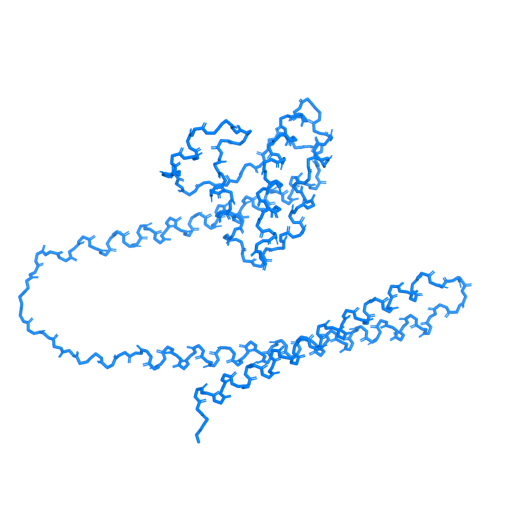81 ? -16.135 -8.452 25.840 1.00 87.31 81 VAL A C 1
ATOM 665 O O . VAL A 1 81 ? -17.174 -7.832 26.085 1.00 87.31 81 VAL A O 1
ATOM 668 N N . LYS A 1 82 ? -15.823 -9.571 26.510 1.00 85.00 82 LYS A N 1
ATOM 669 C CA . LYS A 1 82 ? -16.626 -10.084 27.633 1.00 85.00 82 LYS A CA 1
ATOM 670 C C . LYS A 1 82 ? -16.394 -9.297 28.924 1.00 85.00 82 LYS A C 1
ATOM 672 O O . LYS A 1 82 ? -17.373 -9.065 29.628 1.00 85.00 82 LYS A O 1
ATOM 677 N N . GLU A 1 83 ? -15.160 -8.891 29.222 1.00 82.44 83 GLU A N 1
ATOM 678 C CA . GLU A 1 83 ? -14.838 -8.051 30.388 1.00 82.44 83 GLU A CA 1
ATOM 679 C C . GLU A 1 83 ? -15.326 -6.607 30.213 1.00 82.44 83 GLU A C 1
ATOM 681 O O . GLU A 1 83 ? -15.826 -6.010 31.163 1.00 82.44 83 GLU A O 1
ATOM 686 N N . GLU A 1 84 ? -15.273 -6.064 28.993 1.00 74.75 84 GLU A N 1
ATOM 687 C CA . GLU A 1 84 ? -15.737 -4.706 28.699 1.00 74.75 84 GLU A CA 1
ATOM 688 C C . GLU A 1 84 ? -17.255 -4.563 28.626 1.00 74.75 84 GLU A C 1
ATOM 690 O O . GLU A 1 84 ? -17.726 -3.434 28.522 1.00 74.75 84 GLU A O 1
ATOM 695 N N . ARG A 1 85 ? -18.053 -5.643 28.697 1.00 66.62 85 ARG A N 1
ATOM 696 C CA . ARG A 1 85 ? -19.505 -5.503 28.883 1.00 66.62 85 ARG A CA 1
ATOM 697 C C . ARG A 1 85 ? -19.738 -4.930 30.279 1.00 66.62 85 ARG A C 1
ATOM 699 O O . ARG A 1 85 ? -19.731 -5.693 31.247 1.00 66.62 85 ARG A O 1
ATOM 706 N N . PRO A 1 86 ? -20.011 -3.618 30.419 1.00 59.84 86 PRO A N 1
ATOM 707 C CA . PRO A 1 86 ? -20.316 -3.070 31.719 1.00 59.84 86 PRO A CA 1
ATOM 708 C C . PRO A 1 86 ? -21.629 -3.722 32.128 1.00 59.84 86 PRO A C 1
ATOM 710 O O . PRO A 1 86 ? -22.560 -3.823 31.318 1.00 59.84 86 PRO A O 1
ATOM 713 N N . ILE A 1 87 ? -21.715 -4.153 33.382 1.00 56.38 87 ILE A N 1
ATOM 714 C CA . ILE A 1 87 ? -22.989 -4.396 34.045 1.00 56.38 87 ILE A CA 1
ATOM 715 C C . ILE A 1 87 ? -23.778 -3.101 33.845 1.00 56.38 87 ILE A C 1
ATOM 717 O O . ILE A 1 87 ? -23.557 -2.119 34.553 1.00 56.38 87 ILE A O 1
ATOM 721 N N . ARG A 1 88 ? -24.662 -3.070 32.840 1.00 55.88 88 ARG A N 1
ATOM 722 C CA . ARG A 1 88 ? -25.690 -2.044 32.700 1.00 55.88 88 ARG A CA 1
ATOM 723 C C . ARG A 1 88 ? -26.627 -2.250 33.882 1.00 55.88 88 ARG A C 1
ATOM 725 O O . ARG A 1 88 ? -27.720 -2.785 33.739 1.00 55.88 88 ARG A O 1
ATOM 732 N N . ARG A 1 89 ? -26.190 -1.825 35.070 1.00 52.78 89 ARG A N 1
ATOM 733 C CA . ARG A 1 89 ? -27.115 -1.283 36.050 1.00 52.78 89 ARG A CA 1
ATOM 734 C C . ARG A 1 89 ? -27.798 -0.171 35.284 1.00 52.78 89 ARG A C 1
ATOM 736 O O . ARG A 1 89 ? -27.140 0.740 34.794 1.00 52.78 89 ARG A O 1
ATOM 743 N N . SER A 1 90 ? -29.081 -0.367 35.041 1.00 51.97 90 SER A N 1
ATOM 744 C CA . SER A 1 90 ? -29.974 0.690 34.626 1.00 51.97 90 SER A CA 1
ATOM 745 C C . SER A 1 90 ? -30.164 1.581 35.848 1.00 51.97 90 SER A C 1
ATOM 747 O O . SER A 1 90 ? -30.761 1.144 36.830 1.00 51.97 90 SER A O 1
ATOM 749 N N . PRO A 1 91 ? -29.651 2.813 35.822 1.00 61.12 91 PRO A N 1
ATOM 750 C CA . PRO A 1 91 ? -30.362 3.912 36.410 1.00 61.12 91 PRO A CA 1
ATOM 751 C C . PRO A 1 91 ? -30.902 4.714 35.231 1.00 61.12 91 PRO A C 1
ATOM 753 O O . PRO A 1 91 ? -30.150 5.096 34.338 1.00 61.12 91 PRO A O 1
ATOM 756 N N . PHE A 1 92 ? -32.212 4.895 35.178 1.00 49.06 92 PHE A N 1
ATOM 757 C CA . PHE A 1 92 ? -32.841 6.214 35.111 1.00 49.06 92 PHE A CA 1
ATOM 758 C C . PHE A 1 92 ? -34.318 6.004 34.758 1.00 49.06 92 PHE A C 1
ATOM 760 O O . PHE A 1 92 ? -34.644 5.319 33.793 1.00 49.06 92 PHE A O 1
ATOM 767 N N . SER A 1 93 ? -35.248 6.423 35.613 1.00 53.66 93 SER A N 1
ATOM 768 C CA . SER A 1 93 ? -35.503 7.829 35.955 1.00 53.66 93 SER A CA 1
ATOM 769 C C . SER A 1 93 ? -35.921 8.609 34.711 1.00 53.66 93 SER A C 1
ATOM 771 O O . SER A 1 93 ? -35.134 8.921 33.824 1.00 53.66 93 SER A O 1
ATOM 773 N N . SER A 1 94 ? -37.229 8.818 34.700 1.00 56.62 94 SER A N 1
ATOM 774 C CA . SER A 1 94 ? -38.077 9.777 34.015 1.00 56.62 94 SER A CA 1
ATOM 775 C C . SER A 1 94 ? -37.427 10.918 33.221 1.00 56.62 94 SER A C 1
ATOM 777 O O . SER A 1 94 ? -36.543 11.612 33.711 1.00 56.62 94 SER A O 1
ATOM 779 N N . ALA A 1 95 ? -38.072 11.166 32.073 1.00 52.44 95 ALA A N 1
ATOM 780 C CA . ALA A 1 95 ? -38.238 12.439 31.364 1.00 52.44 95 ALA A CA 1
ATOM 781 C C . ALA A 1 95 ? -37.046 12.982 30.547 1.00 52.44 95 ALA A C 1
ATOM 783 O O . ALA A 1 95 ? -36.129 13.577 31.093 1.00 52.44 95 ALA A O 1
ATOM 784 N N . ASP A 1 96 ? -37.095 12.809 29.215 1.00 50.97 96 ASP A N 1
ATOM 785 C CA . ASP A 1 96 ? -37.484 13.891 28.280 1.00 50.97 96 ASP A CA 1
ATOM 786 C C . ASP A 1 96 ? -37.615 13.345 26.821 1.00 50.97 96 ASP A C 1
ATOM 788 O O . ASP A 1 96 ? -36.626 12.833 26.282 1.00 50.97 96 ASP A O 1
ATOM 792 N N . PRO A 1 97 ? -38.790 13.367 26.147 1.00 55.66 97 PRO A N 1
ATOM 793 C CA . PRO A 1 97 ? -38.991 12.640 24.880 1.00 55.66 97 PRO A CA 1
ATOM 794 C C . PRO A 1 97 ? -38.501 13.328 23.590 1.00 55.66 97 PRO A C 1
ATOM 796 O O . PRO A 1 97 ? -38.479 12.673 22.549 1.00 55.66 97 PRO A O 1
ATOM 799 N N . TYR A 1 98 ? -38.118 14.611 23.594 1.00 57.47 98 TYR A N 1
ATOM 800 C CA . TYR A 1 98 ? -38.084 15.391 22.339 1.00 57.47 98 TYR A CA 1
ATOM 801 C C . TYR A 1 98 ? -36.714 15.639 21.670 1.00 57.47 98 TYR A C 1
ATOM 803 O O . TYR A 1 98 ? -36.683 16.135 20.548 1.00 57.47 98 TYR A O 1
ATOM 811 N N . VAL A 1 99 ? -35.573 15.246 22.256 1.00 52.47 99 VAL A N 1
ATOM 812 C CA . VAL A 1 99 ? -34.230 15.611 21.712 1.00 52.47 99 VAL A CA 1
ATOM 813 C C . VAL A 1 99 ? -33.448 14.422 21.112 1.00 52.47 99 VAL A C 1
ATOM 815 O O . VAL A 1 99 ? -32.307 14.556 20.673 1.00 52.47 99 VAL A O 1
ATOM 818 N N . ARG A 1 100 ? -34.038 13.219 21.031 1.00 50.62 100 ARG A N 1
ATOM 819 C CA . ARG A 1 100 ? -33.285 11.980 20.723 1.00 50.62 100 ARG A CA 1
ATOM 820 C C . ARG A 1 100 ? -33.401 11.429 19.298 1.00 50.62 100 ARG A C 1
ATOM 822 O O . ARG A 1 100 ? -32.836 10.372 19.026 1.00 50.62 100 ARG A O 1
ATOM 829 N N . GLN A 1 101 ? -34.087 12.109 18.380 1.00 52.53 101 GLN A N 1
ATOM 830 C CA . GLN A 1 101 ? -34.317 11.580 17.024 1.00 52.53 101 GLN A CA 1
ATOM 831 C C . GLN A 1 101 ? -33.241 11.967 15.983 1.00 52.53 101 GLN A C 1
ATOM 833 O O . GLN A 1 101 ? -33.164 11.333 14.936 1.00 52.53 101 GLN A O 1
ATOM 838 N N . GLY A 1 102 ? -32.342 12.921 16.266 1.0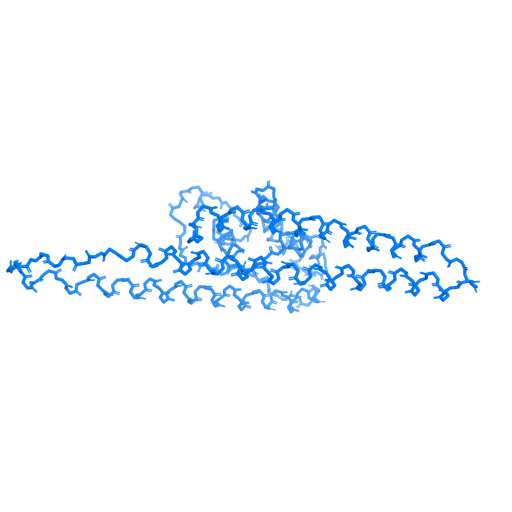0 50.97 102 GLY A N 1
ATOM 839 C CA . GLY A 1 102 ? -31.328 13.379 15.293 1.00 50.97 102 GLY A CA 1
ATOM 840 C C . GLY A 1 102 ? -30.003 12.593 15.255 1.00 50.97 102 GLY A C 1
ATOM 841 O O . GLY A 1 102 ? -29.340 12.539 14.220 1.00 50.97 102 GLY A O 1
ATOM 842 N N . ALA A 1 103 ? -29.592 11.952 16.355 1.00 52.75 103 ALA A N 1
ATOM 843 C CA . ALA A 1 103 ? -28.234 11.395 16.481 1.00 52.75 103 ALA A CA 1
ATOM 844 C C . ALA A 1 103 ? -28.032 10.016 15.808 1.00 52.75 103 ALA A C 1
ATOM 846 O O . ALA A 1 103 ? -26.922 9.677 15.388 1.00 52.75 103 ALA A O 1
ATOM 847 N N . ALA A 1 104 ? -29.094 9.216 15.668 1.00 53.84 104 ALA A N 1
ATOM 848 C CA . ALA A 1 104 ? -29.014 7.882 15.059 1.00 53.84 104 ALA A CA 1
ATOM 849 C C . ALA A 1 104 ? -28.930 7.922 13.517 1.00 53.84 104 ALA A C 1
ATOM 851 O O . ALA A 1 104 ? -28.326 7.042 12.906 1.00 53.84 104 ALA A O 1
ATOM 852 N N . ALA A 1 105 ? -29.479 8.962 12.878 1.00 55.22 105 ALA A N 1
ATOM 853 C CA . ALA A 1 105 ? -29.451 9.118 11.419 1.00 55.22 105 ALA A CA 1
ATOM 854 C C . ALA A 1 105 ? -28.094 9.638 10.889 1.00 55.22 105 ALA A C 1
ATOM 856 O O . ALA A 1 105 ? -27.651 9.265 9.800 1.00 55.22 105 ALA A O 1
ATOM 857 N N . ALA A 1 106 ? -27.381 10.457 11.672 1.00 56.81 106 ALA A N 1
ATOM 858 C CA . ALA A 1 106 ? -26.063 10.974 11.286 1.00 56.81 106 ALA A CA 1
ATOM 859 C C . ALA A 1 106 ? -24.968 9.883 11.276 1.00 56.81 106 ALA A C 1
ATOM 861 O O . ALA A 1 106 ? -24.063 9.900 10.439 1.00 56.81 106 ALA A O 1
ATOM 8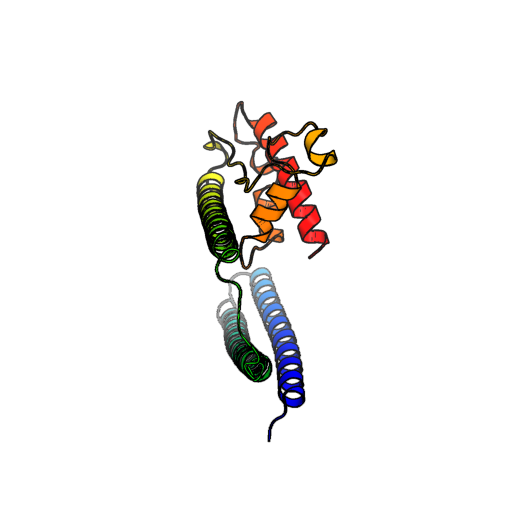62 N N . THR A 1 107 ? -25.067 8.893 12.169 1.00 60.44 107 THR A N 1
ATOM 863 C CA . THR A 1 107 ? -24.086 7.801 12.292 1.00 60.44 107 THR A CA 1
ATOM 864 C C . THR A 1 107 ? -24.233 6.733 11.202 1.00 60.44 107 THR A C 1
ATOM 866 O O . THR A 1 107 ? -23.221 6.198 10.736 1.00 60.44 107 THR A O 1
ATOM 869 N N . SER A 1 108 ? -25.452 6.457 10.721 1.00 66.94 108 SER A N 1
ATOM 870 C CA . SER A 1 108 ? -25.678 5.519 9.606 1.00 66.94 108 SER A CA 1
ATOM 871 C C . SER A 1 108 ? -25.098 6.042 8.284 1.00 66.94 108 SER A C 1
ATOM 873 O O . SER A 1 108 ? -24.388 5.312 7.587 1.00 66.94 108 SER A O 1
ATOM 875 N N . THR A 1 109 ? -25.299 7.331 7.995 1.00 76.31 109 THR A N 1
ATOM 876 C CA . THR A 1 109 ? -24.825 7.992 6.769 1.00 76.31 109 THR A CA 1
ATOM 877 C C . THR A 1 109 ? -23.295 8.006 6.685 1.00 76.31 109 THR A C 1
ATOM 879 O O . THR A 1 109 ? -22.710 7.700 5.644 1.00 76.31 109 THR A O 1
ATOM 882 N N . GLN A 1 110 ? -22.607 8.292 7.796 1.00 80.06 110 GLN A N 1
ATOM 883 C CA . GLN A 1 110 ? -21.142 8.283 7.831 1.00 80.06 110 GLN A CA 1
ATOM 884 C C . GLN A 1 110 ? -20.565 6.877 7.612 1.00 80.06 110 GLN A C 1
ATOM 886 O O . GLN A 1 110 ? -19.560 6.725 6.911 1.00 80.06 110 GLN A O 1
ATOM 891 N N . ARG A 1 111 ? -21.198 5.845 8.185 1.00 82.00 111 ARG A N 1
ATOM 892 C CA . ARG A 1 111 ? -20.775 4.451 8.006 1.00 82.00 111 ARG A CA 1
ATOM 893 C C . ARG A 1 111 ? -20.939 4.000 6.557 1.00 82.00 111 ARG A C 1
ATOM 895 O O . ARG A 1 111 ? -20.011 3.408 6.013 1.00 82.00 111 ARG A O 1
ATOM 902 N N . GLN A 1 112 ? -22.060 4.333 5.920 1.00 86.31 112 GLN A N 1
ATOM 903 C CA . GLN A 1 112 ? -22.280 4.041 4.501 1.00 86.31 112 GLN A CA 1
ATOM 904 C C . GLN A 1 112 ? -21.227 4.717 3.614 1.00 86.31 112 GLN A C 1
ATOM 906 O O . GLN A 1 112 ? -20.622 4.054 2.780 1.00 86.31 112 GLN A O 1
ATOM 911 N N . GLN A 1 113 ? -20.906 5.992 3.851 1.00 86.62 113 GLN A N 1
ATOM 912 C CA . GLN A 1 113 ? -19.852 6.688 3.098 1.00 86.62 113 GLN A CA 1
ATOM 913 C C . GLN A 1 113 ? -18.458 6.065 3.279 1.00 86.62 113 GLN A C 1
ATOM 915 O O . GLN A 1 113 ? -17.646 6.091 2.357 1.00 86.62 113 GLN A O 1
ATOM 920 N N . ILE A 1 114 ? -18.151 5.513 4.460 1.00 87.31 114 ILE A N 1
ATOM 921 C CA . ILE A 1 114 ? -16.894 4.781 4.686 1.00 87.31 114 ILE A CA 1
ATOM 922 C C . ILE A 1 114 ? -16.857 3.502 3.850 1.00 87.31 114 ILE A C 1
ATOM 924 O O . ILE A 1 114 ? -15.820 3.216 3.257 1.00 87.31 114 ILE A O 1
ATOM 928 N N . LEU A 1 115 ? -17.958 2.748 3.809 1.00 87.88 115 LEU A N 1
ATOM 929 C CA . LEU A 1 115 ? -18.047 1.514 3.028 1.00 87.88 115 LEU A CA 1
ATOM 930 C C . LEU A 1 115 ? -17.932 1.805 1.528 1.00 87.88 115 LEU A C 1
ATOM 932 O O . LEU A 1 115 ? -17.053 1.249 0.883 1.00 87.88 115 LEU A O 1
ATOM 936 N N . LEU A 1 116 ? -18.689 2.781 1.019 1.00 90.75 116 LEU A N 1
ATOM 937 C CA . LEU A 1 116 ? -18.617 3.202 -0.385 1.00 90.75 116 LEU A CA 1
ATOM 938 C C . LEU A 1 116 ? -17.208 3.650 -0.792 1.00 90.75 116 LEU A C 1
ATOM 940 O O . LEU A 1 116 ? -16.740 3.328 -1.880 1.00 90.75 116 LEU A O 1
ATOM 944 N N . PHE A 1 117 ? -16.502 4.370 0.086 1.00 92.94 117 PHE A N 1
ATOM 945 C CA . PHE A 1 117 ? -15.120 4.760 -0.182 1.00 92.94 117 PHE A CA 1
ATOM 946 C C . PHE A 1 117 ? -14.177 3.552 -0.228 1.00 92.94 117 PHE A C 1
ATOM 948 O O . PHE A 1 117 ? -13.318 3.491 -1.103 1.00 92.94 117 PHE A O 1
ATOM 955 N N . LYS A 1 118 ? -14.333 2.585 0.684 1.00 92.50 118 LYS A N 1
ATOM 956 C CA . LYS A 1 118 ? -13.538 1.349 0.660 1.00 92.50 118 LYS A CA 1
ATOM 957 C C . LYS A 1 118 ? -13.785 0.552 -0.619 1.00 92.50 118 LYS A C 1
ATOM 959 O O . LYS A 1 118 ? -12.821 0.111 -1.235 1.00 92.50 118 LYS A O 1
ATOM 964 N N . ASP A 1 119 ? -15.037 0.441 -1.051 1.00 93.38 119 ASP A N 1
ATOM 965 C CA . ASP A 1 119 ? -15.391 -0.245 -2.295 1.00 93.38 119 ASP A CA 1
ATOM 966 C C . ASP A 1 119 ? -14.784 0.469 -3.511 1.00 93.38 119 ASP A C 1
ATOM 968 O O . ASP A 1 119 ? -14.180 -0.174 -4.370 1.00 93.38 119 ASP A O 1
ATOM 972 N N . ALA A 1 120 ? -14.842 1.805 -3.545 1.00 95.06 120 ALA A N 1
ATOM 973 C CA . ALA A 1 120 ? -14.205 2.606 -4.589 1.00 95.06 120 ALA A CA 1
ATOM 974 C C . ALA A 1 120 ? -12.677 2.430 -4.616 1.00 95.06 120 ALA A C 1
ATOM 976 O O . ALA A 1 120 ? -12.087 2.345 -5.692 1.00 95.06 120 ALA A O 1
ATOM 977 N N . VAL A 1 121 ? -12.025 2.344 -3.449 1.00 96.12 121 VAL A N 1
ATOM 978 C CA . VAL A 1 121 ? -10.586 2.053 -3.348 1.00 96.12 121 VAL A CA 1
ATOM 979 C C . VAL A 1 121 ? -10.281 0.665 -3.904 1.00 96.12 121 VAL A C 1
ATOM 981 O O . VAL A 1 121 ? -9.366 0.540 -4.713 1.00 96.12 121 VAL A O 1
ATOM 984 N N . THR A 1 122 ? -11.047 -0.362 -3.536 1.00 93.94 122 THR A N 1
ATOM 985 C CA . THR A 1 122 ? -10.858 -1.728 -4.049 1.00 93.94 122 THR A CA 1
ATOM 986 C C . THR A 1 122 ? -10.990 -1.776 -5.572 1.00 93.94 122 THR A C 1
ATOM 988 O O . THR A 1 122 ? -10.086 -2.259 -6.253 1.00 93.94 122 THR A O 1
ATOM 991 N N . GLN A 1 123 ? -12.046 -1.179 -6.129 1.00 95.06 123 GLN A N 1
ATOM 992 C CA . GLN A 1 123 ? -12.248 -1.119 -7.581 1.00 95.06 123 GLN A CA 1
ATOM 993 C C . GLN A 1 123 ? -11.123 -0.357 -8.290 1.00 95.06 123 GLN A C 1
ATOM 995 O O . GLN A 1 123 ? -10.611 -0.805 -9.316 1.00 95.06 123 GLN A O 1
ATOM 1000 N N . TRP A 1 124 ? -10.700 0.782 -7.735 1.00 96.25 124 TRP A N 1
ATOM 1001 C CA . TRP A 1 124 ? -9.573 1.547 -8.265 1.00 96.25 124 TRP A CA 1
ATOM 1002 C C . TRP A 1 124 ? -8.289 0.707 -8.307 1.00 96.25 124 TRP A C 1
ATOM 1004 O O . TRP A 1 124 ? -7.578 0.709 -9.311 1.00 96.25 124 TRP A O 1
ATOM 1014 N N . ARG A 1 125 ? -8.012 -0.070 -7.256 1.00 95.06 125 ARG A N 1
ATOM 1015 C CA . ARG A 1 125 ? -6.839 -0.954 -7.182 1.00 95.06 125 ARG A CA 1
ATOM 1016 C C . ARG A 1 125 ? -6.861 -2.032 -8.256 1.00 95.06 125 ARG A C 1
ATOM 1018 O O . ARG A 1 125 ? -5.857 -2.232 -8.936 1.00 95.06 125 ARG A O 1
ATOM 1025 N N . GLU A 1 126 ? -7.998 -2.692 -8.441 1.00 93.62 126 GLU A N 1
ATOM 1026 C CA . GLU A 1 126 ? -8.167 -3.694 -9.495 1.00 93.62 126 GLU A CA 1
ATOM 1027 C C . GLU A 1 126 ? -7.953 -3.094 -10.890 1.00 93.62 126 GLU A C 1
ATOM 1029 O O . GLU A 1 126 ? -7.312 -3.709 -11.746 1.00 93.62 126 GLU A O 1
ATOM 1034 N N . GLN A 1 127 ? -8.439 -1.870 -11.118 1.00 94.06 127 GLN A N 1
ATOM 1035 C CA . GLN A 1 127 ? -8.205 -1.151 -12.369 1.00 94.06 127 GLN A CA 1
ATOM 1036 C C . GLN A 1 127 ? -6.728 -0.809 -12.571 1.00 94.06 127 GLN A C 1
ATOM 1038 O O . GLN A 1 127 ? -6.229 -0.978 -13.682 1.00 94.06 127 GLN A O 1
ATOM 1043 N N . CYS A 1 128 ? -6.016 -0.373 -11.526 1.00 94.94 128 CYS A N 1
ATOM 1044 C CA . CYS A 1 128 ? -4.572 -0.137 -11.594 1.00 94.94 128 CYS A CA 1
ATOM 1045 C C . CYS A 1 128 ? -3.826 -1.406 -12.007 1.00 94.94 128 CYS A C 1
ATOM 1047 O O . CYS A 1 128 ? -3.051 -1.357 -12.953 1.00 94.94 128 CYS A O 1
ATOM 1049 N N . VAL A 1 129 ? -4.112 -2.551 -11.376 1.00 93.38 129 VAL A N 1
ATOM 1050 C CA . VAL A 1 129 ? -3.468 -3.833 -11.718 1.00 93.38 129 VAL A CA 1
ATOM 1051 C C . VAL A 1 129 ? -3.707 -4.200 -13.185 1.00 93.38 129 VAL A C 1
ATOM 1053 O O . VAL A 1 129 ? -2.763 -4.537 -13.896 1.00 93.38 129 VAL A O 1
ATOM 1056 N N . LYS A 1 130 ? -4.951 -4.076 -13.668 1.00 92.31 130 LYS A N 1
ATOM 1057 C CA . LYS A 1 130 ? -5.293 -4.362 -15.072 1.00 92.31 130 LYS A CA 1
ATOM 1058 C C . LYS A 1 130 ? -4.594 -3.410 -16.046 1.00 92.31 130 LYS A C 1
ATOM 1060 O O . LYS A 1 130 ? -4.072 -3.854 -17.061 1.00 92.31 130 LYS A O 1
ATOM 1065 N N . ARG A 1 131 ? -4.567 -2.107 -15.745 1.00 92.06 131 ARG A N 1
ATOM 1066 C CA . ARG A 1 131 ? -3.964 -1.084 -16.618 1.00 92.06 131 ARG A CA 1
ATOM 1067 C C . ARG A 1 131 ? -2.438 -1.139 -16.620 1.00 92.06 131 ARG A C 1
ATOM 1069 O O . ARG A 1 131 ? -1.827 -0.921 -17.658 1.00 92.06 131 ARG A O 1
ATOM 1076 N N . PHE A 1 132 ? -1.819 -1.455 -15.487 1.00 93.50 132 PHE A N 1
ATOM 1077 C CA . PHE A 1 132 ? -0.361 -1.533 -15.359 1.00 93.50 132 PHE A CA 1
ATOM 1078 C C . PHE A 1 132 ? 0.226 -2.792 -16.002 1.00 93.50 132 PHE A C 1
ATOM 1080 O O . PHE A 1 132 ? 1.417 -2.823 -16.289 1.00 93.50 132 PHE A O 1
ATOM 1087 N N . ALA A 1 133 ? -0.589 -3.798 -16.328 1.00 91.94 133 ALA A N 1
ATOM 1088 C CA . ALA A 1 133 ? -0.134 -4.911 -17.162 1.00 91.94 133 ALA A CA 1
ATOM 1089 C C . ALA A 1 133 ? 0.316 -4.452 -18.567 1.00 91.94 133 ALA A C 1
ATOM 1091 O O . ALA A 1 133 ? 1.178 -5.084 -19.170 1.00 91.94 133 ALA A O 1
ATOM 1092 N N . GLY A 1 134 ? -0.229 -3.338 -19.073 1.00 91.69 134 GLY A N 1
ATOM 1093 C CA . GLY A 1 134 ? 0.103 -2.772 -20.379 1.00 91.69 134 GLY A CA 1
ATOM 1094 C C . GLY A 1 134 ? 0.291 -1.262 -20.309 1.00 91.69 134 GLY A C 1
ATOM 1095 O O . GLY A 1 134 ? -0.560 -0.519 -20.788 1.00 91.69 134 GLY A O 1
ATOM 1096 N N . TYR A 1 135 ? 1.410 -0.800 -19.735 1.00 90.88 135 TYR A N 1
ATOM 1097 C CA . TYR A 1 135 ? 1.692 0.631 -19.535 1.00 90.88 135 TYR A CA 1
ATOM 1098 C C . TYR A 1 135 ? 1.546 1.488 -20.804 1.00 90.88 135 TYR A C 1
ATOM 1100 O O . TYR A 1 135 ? 1.080 2.623 -20.724 1.00 90.88 135 TYR A O 1
ATOM 1108 N N . SER A 1 136 ? 1.889 0.958 -21.979 1.00 92.06 136 SER A N 1
ATOM 1109 C CA . SER A 1 136 ? 1.735 1.664 -23.258 1.00 92.06 136 SER A CA 1
ATOM 1110 C C . SER A 1 136 ? 0.278 1.854 -23.693 1.00 92.06 136 SER A C 1
ATOM 1112 O O . SER A 1 136 ? -0.013 2.791 -24.427 1.00 92.06 136 SER A O 1
ATOM 1114 N N . ALA A 1 137 ? -0.642 1.012 -23.217 1.00 92.94 137 ALA A N 1
ATOM 1115 C CA . ALA A 1 137 ? -2.068 1.060 -23.542 1.00 92.94 137 ALA A CA 1
ATOM 1116 C C . ALA A 1 137 ? -2.884 1.920 -22.559 1.00 92.94 137 ALA A C 1
ATOM 1118 O O . ALA A 1 137 ? -4.113 1.961 -22.625 1.00 92.94 137 ALA A O 1
ATOM 1119 N N . ILE A 1 138 ? -2.231 2.596 -21.607 1.00 93.50 138 ILE A N 1
ATOM 1120 C CA . ILE A 1 138 ? -2.933 3.448 -20.649 1.00 93.50 138 ILE A CA 1
ATOM 1121 C C . ILE A 1 138 ? -3.372 4.731 -21.359 1.00 93.50 138 ILE A C 1
ATOM 1123 O O . ILE A 1 138 ? -2.576 5.629 -21.612 1.00 93.50 138 ILE A O 1
ATOM 1127 N N . GLU A 1 139 ? -4.670 4.853 -21.618 1.00 92.56 139 GLU A N 1
ATOM 1128 C CA . GLU A 1 139 ? -5.243 6.083 -22.176 1.00 92.56 139 GLU A CA 1
ATOM 1129 C C . GLU A 1 139 ? -5.533 7.136 -21.102 1.00 92.56 139 GLU A C 1
ATOM 1131 O O . GLU A 1 139 ? -5.421 8.339 -21.353 1.00 92.56 139 GLU A O 1
ATOM 1136 N N . LEU A 1 140 ? -5.901 6.685 -19.897 1.00 94.06 140 LEU A N 1
ATOM 1137 C CA . LEU A 1 140 ? -6.282 7.528 -18.769 1.00 94.06 140 LEU A CA 1
ATOM 1138 C C . LEU A 1 140 ? -5.555 7.091 -17.497 1.00 94.06 140 LEU A C 1
ATOM 1140 O O . LEU A 1 140 ? -5.663 5.938 -17.063 1.00 94.06 140 LEU A O 1
ATOM 1144 N N . PHE A 1 141 ? -4.871 8.043 -16.862 1.00 94.75 141 PHE A N 1
ATOM 1145 C CA . PHE A 1 141 ? -4.190 7.814 -15.594 1.00 94.75 141 PHE A CA 1
ATOM 1146 C C . PHE A 1 141 ? -5.201 7.431 -14.494 1.00 94.75 141 PHE A C 1
ATOM 1148 O O . PHE A 1 141 ? -6.143 8.194 -14.255 1.00 94.75 141 PHE A O 1
ATOM 1155 N N . PRO A 1 142 ? -5.036 6.286 -13.805 1.00 93.88 142 PRO A N 1
ATOM 1156 C CA . PRO A 1 142 ? -5.966 5.847 -12.768 1.00 93.88 142 PRO A CA 1
ATOM 1157 C C . PRO A 1 142 ? -5.747 6.638 -11.467 1.00 93.88 142 PRO A C 1
ATOM 1159 O O . PRO A 1 142 ? -5.009 6.219 -10.574 1.00 93.88 142 PRO A O 1
ATOM 1162 N N . ALA A 1 143 ? -6.378 7.808 -11.359 1.00 93.38 143 ALA A N 1
ATOM 1163 C CA . ALA A 1 143 ? -6.285 8.654 -10.172 1.00 93.38 143 ALA A CA 1
ATOM 1164 C C . ALA A 1 143 ? -6.944 7.987 -8.940 1.00 93.38 143 ALA A C 1
ATOM 1166 O O . ALA A 1 143 ? -8.014 7.391 -9.085 1.00 93.38 143 ALA A O 1
ATOM 1167 N N . PRO A 1 144 ? -6.347 8.097 -7.734 1.00 94.00 144 PRO A N 1
ATOM 1168 C CA . PRO A 1 144 ? -6.943 7.561 -6.512 1.00 94.00 144 PRO A CA 1
ATOM 1169 C C . PRO A 1 144 ? -8.310 8.192 -6.203 1.00 94.00 144 PRO A C 1
ATOM 1171 O O . PRO A 1 144 ? -8.478 9.399 -6.401 1.00 94.00 144 PRO A O 1
ATOM 1174 N N . PRO A 1 145 ? -9.281 7.423 -5.675 1.00 93.88 145 PRO A N 1
ATOM 1175 C CA . PRO A 1 145 ? -10.565 7.973 -5.267 1.00 93.88 145 PRO A CA 1
ATOM 1176 C C . PRO A 1 145 ? -10.394 8.920 -4.077 1.00 93.88 145 PRO A C 1
ATOM 1178 O O . PRO A 1 145 ? -9.517 8.745 -3.227 1.00 93.88 145 PRO A O 1
ATOM 1181 N N . THR A 1 146 ? -11.278 9.911 -3.984 1.00 90.81 146 THR A N 1
ATOM 1182 C CA . THR A 1 146 ? -11.289 10.880 -2.884 1.00 90.81 146 THR A CA 1
ATOM 1183 C C . THR A 1 146 ? -12.532 10.693 -2.035 1.00 90.81 146 THR A C 1
ATOM 1185 O O . THR A 1 146 ? -13.631 10.512 -2.552 1.00 90.81 146 THR A O 1
ATOM 1188 N N . LYS A 1 147 ? -12.368 10.705 -0.708 1.00 85.19 147 LYS A N 1
ATOM 1189 C CA . LYS A 1 147 ? -13.499 10.525 0.209 1.00 85.19 147 LYS A CA 1
ATOM 1190 C C . LYS A 1 147 ? -14.258 11.831 0.414 1.00 85.19 147 LYS A C 1
ATOM 1192 O O . LYS A 1 147 ? -15.483 11.835 0.450 1.00 85.19 147 LYS A O 1
ATOM 1197 N N . ARG A 1 148 ? -13.515 12.920 0.637 1.00 82.12 148 ARG A N 1
ATOM 1198 C CA . ARG A 1 148 ? -14.011 14.284 0.877 1.00 82.12 148 ARG A CA 1
ATOM 1199 C C . ARG A 1 148 ? -12.928 15.306 0.510 1.00 82.12 148 ARG A C 1
ATOM 1201 O O . ARG A 1 148 ? -11.744 14.952 0.558 1.00 82.12 148 ARG A O 1
ATOM 1208 N N . PRO A 1 149 ? -13.297 16.568 0.231 1.00 79.56 149 PRO A N 1
ATOM 1209 C CA . PRO A 1 149 ? -12.336 17.660 0.139 1.00 79.56 149 PRO A CA 1
ATOM 1210 C C . PRO A 1 149 ? -11.461 17.717 1.394 1.00 79.56 149 PRO A C 1
ATOM 1212 O O . PRO A 1 149 ? -11.931 17.509 2.516 1.00 79.56 149 PRO A O 1
ATOM 1215 N N . CYS A 1 150 ? -10.166 17.958 1.212 1.00 85.44 150 CYS A N 1
ATOM 1216 C CA . CYS A 1 150 ? -9.257 18.098 2.339 1.00 85.44 150 CYS A CA 1
ATOM 1217 C C . CYS A 1 150 ? -9.424 19.484 2.965 1.00 85.44 150 CYS A C 1
ATOM 1219 O O . CYS A 1 150 ? -9.299 20.483 2.271 1.00 85.44 150 CYS A O 1
ATOM 1221 N N . ALA A 1 151 ? -9.656 19.547 4.277 1.00 83.62 151 ALA A N 1
ATOM 1222 C CA . ALA A 1 151 ? -9.784 20.814 5.001 1.00 83.62 151 ALA A CA 1
ATOM 1223 C C . ALA A 1 151 ? -8.430 21.461 5.365 1.00 83.62 151 ALA A C 1
ATOM 1225 O O . ALA A 1 151 ? -8.396 22.540 5.949 1.00 83.62 151 ALA A O 1
ATOM 1226 N N . LYS A 1 152 ? -7.298 20.803 5.071 1.00 86.12 152 LYS A N 1
ATOM 1227 C CA . LYS A 1 152 ? -5.967 21.338 5.387 1.00 86.12 152 LYS A CA 1
ATOM 1228 C C . LYS A 1 152 ? -5.599 22.420 4.377 1.00 86.12 152 LYS A C 1
ATOM 1230 O O . LYS A 1 152 ? -5.456 22.115 3.198 1.00 86.12 152 LYS A O 1
ATOM 1235 N N . GLN A 1 153 ? -5.356 23.640 4.851 1.00 82.38 153 GLN A N 1
ATOM 1236 C CA . GLN A 1 153 ? -4.976 24.775 3.997 1.00 82.38 153 GLN A CA 1
ATOM 1237 C C . GLN A 1 153 ? -3.745 24.479 3.127 1.00 82.38 153 GLN A C 1
ATOM 1239 O O . GLN A 1 153 ? -3.747 24.806 1.946 1.00 82.38 153 GLN A O 1
ATOM 1244 N N . SER A 1 154 ? -2.752 23.761 3.665 1.00 84.94 154 SER A N 1
ATOM 1245 C CA . SER A 1 154 ? -1.559 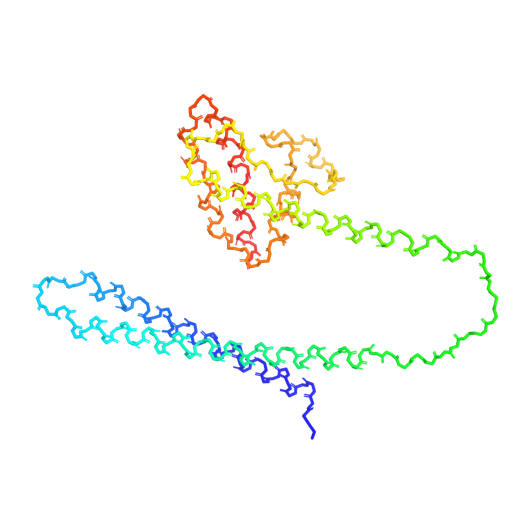23.344 2.913 1.00 84.94 154 SER A CA 1
ATOM 1246 C C . SER A 1 154 ? -1.857 22.437 1.716 1.00 84.94 154 SER A C 1
ATOM 1248 O O . SER A 1 154 ? -1.071 22.376 0.782 1.00 84.94 154 SER A O 1
ATOM 1250 N N . CYS A 1 155 ? -2.986 21.723 1.722 1.00 85.56 155 CYS A N 1
ATOM 1251 C CA . CYS A 1 155 ? -3.404 20.898 0.592 1.00 85.56 155 CYS A CA 1
ATOM 1252 C C . CYS A 1 155 ? -4.104 21.706 -0.507 1.00 85.56 155 CYS A C 1
ATOM 1254 O O . CYS A 1 155 ? -4.157 21.226 -1.635 1.00 85.56 155 CYS A O 1
ATOM 1256 N N . CYS A 1 156 ? -4.646 22.884 -0.187 1.00 76.88 156 CYS A N 1
ATOM 1257 C CA . CYS A 1 156 ? -5.389 23.727 -1.125 1.00 76.88 156 CYS A CA 1
ATOM 1258 C C . CYS A 1 156 ? -4.484 24.686 -1.910 1.00 76.88 156 CYS A C 1
ATOM 1260 O O . CYS A 1 156 ? -4.857 25.109 -2.997 1.00 76.88 156 CYS A O 1
ATOM 1262 N N . SER A 1 157 ? -3.316 25.039 -1.367 1.00 76.81 157 SER A N 1
ATOM 1263 C CA . SER A 1 157 ? -2.391 26.013 -1.962 1.00 76.81 157 SER A CA 1
ATOM 1264 C C . SER A 1 157 ? -1.305 25.401 -2.852 1.00 76.81 157 SER A C 1
ATOM 1266 O O . SER A 1 157 ? -0.532 26.132 -3.463 1.00 76.81 157 SER A O 1
ATOM 1268 N N . GLU A 1 158 ? -1.202 24.073 -2.913 1.00 82.06 158 GLU A N 1
ATOM 1269 C CA . GLU A 1 158 ? -0.108 23.384 -3.600 1.00 82.06 158 GLU A CA 1
ATOM 1270 C C . GLU A 1 158 ? -0.497 23.011 -5.036 1.00 82.06 158 GLU A C 1
ATOM 1272 O O . GLU A 1 158 ? -1.461 22.275 -5.255 1.00 82.06 158 GLU A O 1
ATOM 1277 N N . THR A 1 159 ? 0.279 23.479 -6.017 1.00 82.50 159 THR A N 1
ATOM 1278 C CA . THR A 1 159 ? 0.135 23.066 -7.419 1.00 82.50 159 THR A CA 1
ATOM 1279 C C . THR A 1 159 ? 0.608 21.624 -7.577 1.00 82.50 159 THR A C 1
ATOM 1281 O O . THR A 1 159 ? 1.770 21.311 -7.317 1.00 82.50 159 THR A O 1
ATOM 1284 N N . ARG A 1 160 ? -0.291 20.738 -8.007 1.00 86.50 160 ARG A N 1
ATOM 1285 C CA . ARG A 1 160 ? -0.068 19.287 -8.067 1.00 86.50 160 ARG A CA 1
ATOM 1286 C C . ARG A 1 160 ? -0.366 18.735 -9.453 1.00 86.50 160 ARG A C 1
ATOM 1288 O O . ARG A 1 160 ? -1.188 19.283 -10.183 1.00 86.50 160 ARG A O 1
ATOM 1295 N N . ALA A 1 161 ? 0.288 17.628 -9.804 1.00 90.44 161 ALA A N 1
ATOM 1296 C CA . ALA A 1 161 ? -0.006 16.918 -11.049 1.00 90.44 161 ALA A CA 1
ATOM 1297 C C . ALA A 1 161 ? -1.329 16.145 -10.932 1.00 90.44 161 ALA A C 1
ATOM 1299 O O . ALA A 1 161 ? -2.066 15.984 -11.910 1.00 90.44 161 ALA A O 1
ATOM 1300 N N . LEU A 1 162 ? -1.642 15.670 -9.725 1.00 90.38 162 LEU A N 1
ATOM 1301 C CA . LEU A 1 162 ? -2.941 15.117 -9.376 1.00 90.38 162 LEU A CA 1
ATOM 1302 C C . LEU A 1 162 ? -3.817 16.181 -8.717 1.00 90.38 162 LEU A C 1
ATOM 1304 O O . LEU A 1 162 ? -3.422 16.834 -7.761 1.00 90.38 162 LEU A O 1
ATOM 1308 N N . HIS A 1 163 ? -5.082 16.250 -9.129 1.00 88.19 163 HIS A N 1
ATOM 1309 C CA . HIS A 1 163 ? -6.111 17.051 -8.447 1.00 88.19 163 HIS A CA 1
ATOM 1310 C C . HIS A 1 163 ? -6.440 16.535 -7.031 1.00 88.19 163 HIS A C 1
ATOM 1312 O O . HIS A 1 163 ? -7.267 17.102 -6.323 1.00 88.19 163 HIS A O 1
ATOM 1318 N N . THR A 1 164 ? -5.827 15.423 -6.617 1.00 90.00 164 THR A N 1
ATOM 1319 C CA . THR A 1 164 ? -6.040 14.787 -5.320 1.00 90.00 164 THR A CA 1
ATOM 1320 C C . THR A 1 164 ? -4.881 15.109 -4.390 1.00 90.00 164 THR A C 1
ATOM 1322 O O . THR A 1 164 ? -3.729 14.846 -4.717 1.00 90.00 164 THR A O 1
ATOM 1325 N N . CYS A 1 165 ? -5.173 15.636 -3.201 1.00 92.12 165 CYS A N 1
ATOM 1326 C CA . CYS A 1 165 ? -4.119 15.983 -2.256 1.00 92.12 165 CYS A CA 1
ATOM 1327 C C . CYS A 1 165 ? -3.449 14.750 -1.629 1.00 92.12 165 CYS A C 1
ATOM 1329 O O . CYS A 1 165 ? -4.051 13.677 -1.499 1.00 92.12 165 CYS A O 1
ATOM 1331 N N . LYS A 1 166 ? -2.232 14.949 -1.104 1.00 92.94 166 LYS A N 1
ATOM 1332 C CA . LYS A 1 166 ? -1.451 13.922 -0.397 1.00 92.94 166 LYS A CA 1
ATOM 1333 C C . LYS A 1 166 ? -2.258 13.150 0.649 1.00 92.94 166 LYS A C 1
ATOM 1335 O O . LYS A 1 166 ? -2.146 11.931 0.715 1.00 92.94 166 LYS A O 1
ATOM 1340 N N . CYS A 1 167 ? -3.075 13.828 1.457 1.00 92.81 167 CYS A N 1
ATOM 1341 C CA . CYS A 1 167 ? -3.833 13.168 2.521 1.00 92.81 167 CYS A CA 1
ATOM 1342 C C . CYS A 1 167 ? -4.864 12.166 1.988 1.00 92.81 167 CYS A C 1
ATOM 1344 O O . CYS A 1 167 ? -5.043 11.113 2.592 1.00 92.81 167 CYS A O 1
ATOM 1346 N N . GLN A 1 168 ? -5.527 12.471 0.869 1.00 93.44 168 GLN A N 1
ATOM 1347 C CA . GLN A 1 168 ? -6.497 11.554 0.264 1.00 93.44 168 GLN A CA 1
ATOM 1348 C C . GLN A 1 168 ? -5.794 10.368 -0.404 1.00 93.44 168 GLN A C 1
ATOM 1350 O O . GLN A 1 168 ? -6.256 9.241 -0.268 1.00 93.44 168 GLN A O 1
ATOM 1355 N N . ILE A 1 169 ? -4.635 10.600 -1.032 1.00 94.94 169 ILE A N 1
ATOM 1356 C CA . ILE A 1 169 ? -3.803 9.525 -1.593 1.00 94.94 169 ILE A CA 1
ATOM 1357 C C . ILE A 1 169 ? -3.354 8.573 -0.475 1.00 94.94 169 ILE A C 1
ATOM 1359 O O . ILE A 1 169 ? -3.567 7.368 -0.574 1.00 94.94 169 ILE A O 1
ATOM 1363 N N . GLN A 1 170 ? -2.809 9.107 0.625 1.00 95.56 170 GLN A N 1
ATOM 1364 C CA . GLN A 1 170 ? -2.423 8.305 1.794 1.00 95.56 170 GLN A CA 1
ATOM 1365 C C . GLN A 1 170 ? -3.610 7.521 2.357 1.00 95.56 170 GLN A C 1
ATOM 1367 O O . GLN A 1 170 ? -3.490 6.327 2.609 1.00 95.56 170 GLN A O 1
ATOM 1372 N N . LEU A 1 171 ? -4.771 8.170 2.499 1.00 94.69 171 LEU A N 1
ATOM 1373 C CA . LEU A 1 171 ? -5.987 7.522 2.981 1.00 94.69 171 LEU A CA 1
ATOM 1374 C C . LEU A 1 171 ? -6.422 6.363 2.073 1.00 94.69 171 LEU A C 1
ATOM 1376 O O . LEU A 1 171 ? -6.818 5.319 2.590 1.00 94.69 171 LEU A O 1
ATOM 1380 N N . ALA A 1 172 ? -6.344 6.526 0.750 1.00 95.75 172 ALA A N 1
ATOM 1381 C CA . ALA A 1 172 ? -6.683 5.475 -0.203 1.00 95.75 172 ALA A CA 1
ATOM 1382 C C . ALA A 1 172 ? -5.763 4.256 -0.036 1.00 95.75 172 ALA A C 1
ATOM 1384 O O . ALA A 1 172 ? -6.259 3.146 0.135 1.00 95.75 172 ALA A O 1
ATOM 1385 N N . PHE A 1 173 ? -4.440 4.452 0.010 1.00 95.94 173 PHE A N 1
ATOM 1386 C CA . PHE A 1 173 ? -3.492 3.348 0.211 1.00 95.94 173 PHE A CA 1
ATOM 1387 C C . PHE A 1 173 ? -3.636 2.693 1.593 1.00 95.94 173 PHE A C 1
ATOM 1389 O O . PHE A 1 173 ? -3.704 1.472 1.681 1.00 95.94 173 PHE A O 1
ATOM 1396 N N . SER A 1 174 ? -3.772 3.473 2.670 1.00 94.56 174 SER A N 1
ATOM 1397 C CA . SER A 1 174 ? -3.969 2.937 4.028 1.00 94.56 174 SER A CA 1
ATOM 1398 C C . SER A 1 174 ? -5.304 2.210 4.221 1.00 94.56 174 SER A C 1
ATOM 1400 O O . SER A 1 174 ? -5.456 1.465 5.184 1.00 94.56 174 SER A O 1
ATOM 1402 N N . SER A 1 175 ? -6.282 2.423 3.336 1.00 93.81 175 SER A N 1
ATOM 1403 C CA . SER A 1 175 ? -7.571 1.722 3.391 1.00 93.81 175 SER A CA 1
ATOM 1404 C C . SER A 1 175 ? -7.513 0.311 2.796 1.00 93.81 175 SER A C 1
ATOM 1406 O O . SER A 1 175 ? -8.485 -0.431 2.941 1.00 93.81 175 SER A O 1
ATOM 1408 N N . VAL A 1 176 ? -6.404 -0.066 2.148 1.00 93.38 176 VAL A N 1
ATOM 1409 C CA . VAL A 1 176 ? -6.204 -1.399 1.567 1.00 93.38 176 VAL A CA 1
ATOM 1410 C C . VAL A 1 176 ? -5.582 -2.332 2.617 1.00 93.38 176 VAL A C 1
ATOM 1412 O O . VAL A 1 176 ? -4.450 -2.097 3.046 1.00 93.38 176 VAL A O 1
ATOM 1415 N N . PRO A 1 177 ? -6.282 -3.398 3.046 1.00 90.56 177 PRO A N 1
ATOM 1416 C CA . PRO A 1 177 ? -5.740 -4.341 4.018 1.00 90.56 177 PRO A CA 1
ATOM 1417 C C . PRO A 1 177 ? -4.571 -5.135 3.419 1.00 90.56 177 PRO A C 1
ATOM 1419 O O . PRO A 1 177 ? -4.653 -5.605 2.286 1.00 90.56 177 PRO A O 1
ATOM 1422 N N . GLY A 1 178 ? -3.485 -5.287 4.184 1.00 91.31 178 GLY A N 1
ATOM 1423 C CA . GLY A 1 178 ? -2.313 -6.071 3.769 1.00 91.31 178 GLY A CA 1
ATOM 1424 C C . GLY A 1 178 ? -1.528 -5.480 2.591 1.00 91.31 178 GLY A C 1
ATOM 1425 O O . GLY A 1 178 ? -0.853 -6.218 1.879 1.00 91.31 178 GLY A O 1
ATOM 1426 N N . LEU A 1 179 ? -1.632 -4.169 2.348 1.00 94.06 179 LEU A N 1
ATOM 1427 C CA . LEU A 1 179 ? -0.946 -3.510 1.239 1.00 94.06 179 LEU A CA 1
ATOM 1428 C C . LEU A 1 179 ? 0.585 -3.596 1.374 1.00 94.06 179 LEU A C 1
ATOM 1430 O O . LEU A 1 179 ? 1.168 -3.047 2.308 1.00 94.06 179 LEU A O 1
ATOM 1434 N N . ASP A 1 180 ? 1.244 -4.190 0.378 1.00 95.94 180 ASP A N 1
ATOM 1435 C CA . ASP A 1 180 ? 2.704 -4.176 0.263 1.00 95.94 180 ASP A CA 1
ATOM 1436 C C . ASP A 1 180 ? 3.196 -2.849 -0.338 1.00 95.94 180 ASP A C 1
ATOM 1438 O O . ASP A 1 180 ? 3.275 -2.667 -1.557 1.00 95.94 180 ASP A O 1
ATOM 1442 N N . LEU A 1 181 ? 3.571 -1.914 0.537 1.00 96.25 181 LEU A N 1
ATOM 1443 C CA . LEU A 1 181 ? 4.107 -0.609 0.145 1.00 96.25 181 LEU A CA 1
ATOM 1444 C C . LEU A 1 181 ? 5.405 -0.708 -0.675 1.00 96.25 181 LEU A C 1
ATOM 1446 O O . LEU A 1 181 ? 5.678 0.190 -1.473 1.00 96.25 181 LEU A O 1
ATOM 1450 N N . LYS A 1 182 ? 6.208 -1.771 -0.525 1.00 96.19 182 LYS A N 1
ATOM 1451 C CA . LYS A 1 182 ? 7.427 -1.963 -1.327 1.00 96.19 182 LYS A CA 1
ATOM 1452 C C . LYS A 1 182 ? 7.055 -2.257 -2.776 1.00 96.19 182 LYS A C 1
ATOM 1454 O O . LYS A 1 182 ? 7.596 -1.611 -3.675 1.00 96.19 182 LYS A O 1
ATOM 1459 N N . LYS A 1 183 ? 6.106 -3.172 -2.994 1.00 96.12 183 LYS A N 1
ATOM 1460 C CA . LYS A 1 183 ? 5.573 -3.478 -4.329 1.00 96.12 183 LYS A CA 1
ATOM 1461 C C . LYS A 1 183 ? 4.955 -2.239 -4.972 1.00 96.12 183 LYS A C 1
ATOM 1463 O O . LYS A 1 183 ? 5.273 -1.923 -6.114 1.00 96.12 183 LYS A O 1
ATOM 1468 N N . GLU A 1 184 ? 4.165 -1.475 -4.220 1.00 96.38 184 GLU A N 1
ATOM 1469 C CA . GLU A 1 184 ? 3.554 -0.243 -4.731 1.00 96.38 184 GLU A CA 1
ATOM 1470 C C . GLU A 1 184 ? 4.573 0.779 -5.224 1.00 96.38 184 GLU A C 1
ATOM 1472 O O . GLU A 1 184 ? 4.404 1.352 -6.296 1.00 96.38 184 GLU A O 1
ATOM 1477 N N . ARG A 1 185 ? 5.673 0.992 -4.497 1.00 96.88 185 ARG A N 1
ATOM 1478 C CA . ARG A 1 185 ? 6.726 1.909 -4.962 1.00 96.88 185 ARG A CA 1
ATOM 1479 C C . ARG A 1 185 ? 7.269 1.517 -6.334 1.00 96.88 185 ARG A C 1
ATOM 1481 O O . ARG A 1 185 ? 7.569 2.396 -7.133 1.00 96.88 185 ARG A O 1
ATOM 1488 N N . ILE A 1 186 ? 7.394 0.220 -6.605 1.00 96.62 186 ILE A N 1
ATOM 1489 C CA . ILE A 1 186 ? 7.862 -0.276 -7.900 1.00 96.62 186 ILE A CA 1
ATOM 1490 C C . ILE A 1 186 ? 6.795 -0.028 -8.973 1.00 96.62 186 ILE A C 1
ATOM 1492 O O . ILE A 1 186 ? 7.124 0.453 -10.054 1.00 96.62 186 ILE A O 1
ATOM 1496 N N . GLU A 1 187 ? 5.522 -0.304 -8.682 1.00 96.44 187 GLU A N 1
ATOM 1497 C CA . GLU A 1 187 ? 4.425 -0.110 -9.644 1.00 96.44 187 GLU A CA 1
ATOM 1498 C C . GLU A 1 187 ? 4.194 1.352 -10.032 1.00 96.44 187 GLU A C 1
ATOM 1500 O O . GLU A 1 187 ? 3.914 1.651 -11.194 1.00 96.44 187 GLU A O 1
ATOM 1505 N N . TRP A 1 188 ? 4.361 2.269 -9.080 1.00 97.06 188 TRP A N 1
ATOM 1506 C CA . TRP A 1 188 ? 4.191 3.705 -9.299 1.00 97.06 188 TRP A CA 1
ATOM 1507 C C . TRP A 1 188 ? 5.475 4.416 -9.742 1.00 97.06 188 TRP A C 1
ATOM 1509 O O . TRP A 1 188 ? 5.498 5.645 -9.801 1.00 97.06 188 TRP A O 1
ATOM 1519 N N . HIS A 1 189 ? 6.548 3.684 -10.060 1.00 97.56 189 HIS A N 1
ATOM 1520 C CA . HIS A 1 189 ? 7.791 4.304 -10.511 1.00 97.56 189 HIS A CA 1
ATOM 1521 C C . HIS A 1 189 ? 7.572 5.056 -11.839 1.00 97.56 189 HIS A C 1
ATOM 1523 O O . HIS A 1 189 ? 7.053 4.464 -12.789 1.00 97.56 189 HIS A O 1
ATOM 1529 N N . PRO A 1 190 ? 7.977 6.337 -11.958 1.00 97.50 190 PRO A N 1
ATOM 1530 C CA . PRO A 1 190 ? 7.709 7.139 -13.155 1.00 97.50 190 PRO A CA 1
ATOM 1531 C C . PRO A 1 190 ? 8.286 6.516 -14.437 1.00 97.50 190 PRO A C 1
ATO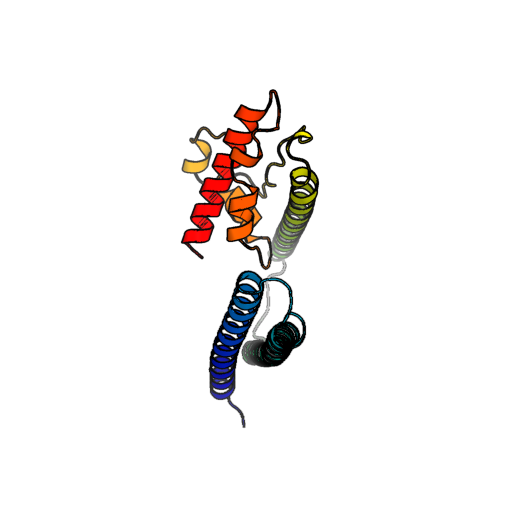M 1533 O O . PRO A 1 190 ? 7.670 6.611 -15.496 1.00 97.50 190 PRO A O 1
ATOM 1536 N N . ASP A 1 191 ? 9.411 5.806 -14.359 1.00 97.38 191 ASP A N 1
ATOM 1537 C CA . ASP A 1 191 ? 10.021 5.174 -15.540 1.00 97.38 191 ASP A CA 1
ATOM 1538 C C . ASP A 1 191 ? 9.136 4.107 -16.193 1.00 97.38 191 ASP A C 1
ATOM 1540 O O . ASP A 1 191 ? 9.206 3.927 -17.411 1.00 97.38 191 ASP A O 1
ATOM 1544 N N . LYS A 1 192 ? 8.236 3.460 -15.437 1.00 96.25 192 LYS A N 1
ATOM 1545 C CA . LYS A 1 192 ? 7.278 2.502 -16.010 1.00 96.25 192 LYS A CA 1
ATOM 1546 C C . LYS A 1 192 ? 6.287 3.166 -16.976 1.00 96.25 192 LYS A C 1
ATOM 1548 O O . LYS A 1 192 ? 5.782 2.517 -17.883 1.00 96.25 192 LYS A O 1
ATOM 1553 N N . PHE A 1 193 ? 6.069 4.475 -16.845 1.00 96.56 193 PHE A N 1
ATOM 1554 C CA . PHE A 1 193 ? 5.189 5.262 -17.716 1.00 96.56 193 PHE A CA 1
ATOM 1555 C C . PHE A 1 193 ? 5.916 5.852 -18.938 1.00 96.56 193 PHE A C 1
ATOM 1557 O O . PHE A 1 193 ? 5.348 6.662 -19.670 1.00 96.56 193 PHE A O 1
ATOM 1564 N N . SER A 1 194 ? 7.171 5.462 -19.188 1.00 94.94 194 SER A N 1
ATOM 1565 C CA . SER A 1 194 ? 7.940 5.913 -20.358 1.00 94.94 194 SER A CA 1
ATOM 1566 C C . SER A 1 194 ? 7.303 5.509 -21.696 1.00 94.94 194 SER A C 1
ATOM 1568 O O . SER A 1 194 ? 7.463 6.229 -22.678 1.00 94.94 194 SER A O 1
ATOM 1570 N N . GLY A 1 195 ? 6.538 4.412 -21.719 1.00 92.12 195 GLY A N 1
ATOM 1571 C CA . GLY A 1 195 ? 5.846 3.897 -22.903 1.00 92.12 195 GLY A CA 1
ATOM 1572 C C . GLY A 1 195 ? 4.503 4.561 -23.236 1.00 92.12 195 GLY A C 1
ATOM 1573 O O . GLY A 1 195 ? 3.894 4.183 -24.230 1.00 92.12 195 GLY A O 1
ATOM 1574 N N . CYS A 1 196 ? 4.017 5.532 -22.451 1.00 93.44 196 CYS A N 1
ATOM 1575 C CA . CYS A 1 196 ? 2.672 6.121 -22.608 1.00 93.44 196 CYS A CA 1
ATOM 1576 C C . CYS A 1 196 ? 2.559 7.204 -23.711 1.00 93.44 196 CYS A C 1
ATOM 1578 O O . CYS A 1 196 ? 1.746 8.124 -23.589 1.00 93.44 196 CYS A O 1
ATOM 1580 N N . GLY A 1 197 ? 3.392 7.139 -24.757 1.00 92.50 197 GLY A N 1
ATOM 1581 C CA . GLY A 1 197 ? 3.345 8.036 -25.922 1.00 92.50 197 GLY A CA 1
ATOM 1582 C C . GLY A 1 197 ? 3.305 9.530 -25.571 1.00 92.50 197 GLY A C 1
ATOM 1583 O O . GLY A 1 197 ? 4.075 10.010 -24.734 1.00 92.50 197 GLY A O 1
ATOM 1584 N N . ASP A 1 198 ? 2.374 10.265 -26.181 1.00 93.62 198 ASP A N 1
ATOM 1585 C CA . ASP A 1 198 ? 2.227 11.721 -26.018 1.00 93.62 198 ASP A CA 1
ATOM 1586 C C . ASP A 1 198 ? 1.899 12.143 -24.577 1.00 93.62 198 ASP A C 1
ATOM 1588 O O . ASP A 1 198 ? 2.308 13.212 -24.118 1.00 93.62 198 ASP A O 1
ATOM 1592 N N . LYS A 1 199 ? 1.228 11.270 -23.813 1.00 94.25 199 LYS A N 1
ATOM 1593 C CA . LYS A 1 199 ? 0.849 11.519 -22.410 1.00 94.25 199 LYS A CA 1
ATOM 1594 C C . LYS A 1 199 ? 1.952 11.159 -21.417 1.00 94.25 199 LYS A C 1
ATOM 1596 O O . LYS A 1 199 ? 1.782 11.355 -20.213 1.00 94.25 199 LYS A O 1
ATOM 1601 N N . ARG A 1 200 ? 3.108 10.677 -21.893 1.00 95.38 200 ARG A N 1
ATOM 1602 C CA . ARG A 1 200 ? 4.245 10.250 -21.061 1.00 95.38 200 ARG A CA 1
ATOM 1603 C C . ARG A 1 200 ? 4.601 11.268 -19.983 1.00 95.38 200 ARG A C 1
ATOM 1605 O O . ARG A 1 200 ? 4.660 10.910 -18.813 1.00 95.38 200 ARG A O 1
ATOM 1612 N N . LYS A 1 201 ? 4.828 12.535 -20.351 1.00 96.44 201 LYS A N 1
ATOM 1613 C CA . LYS A 1 201 ? 5.268 13.569 -19.392 1.00 96.44 201 LYS A CA 1
ATOM 1614 C C . LYS A 1 201 ? 4.227 13.809 -18.295 1.00 96.44 201 LYS A C 1
ATOM 1616 O O . LYS A 1 201 ? 4.579 13.907 -17.122 1.00 96.44 201 LYS A O 1
ATOM 1621 N N . GLU A 1 202 ? 2.953 13.863 -18.674 1.00 96.44 202 GLU A N 1
ATOM 1622 C CA . GLU A 1 202 ? 1.839 14.048 -17.743 1.00 96.44 202 GLU A CA 1
ATOM 1623 C C . GLU A 1 202 ? 1.723 12.862 -16.776 1.00 96.44 202 GLU A C 1
ATOM 1625 O O . GLU A 1 202 ? 1.624 13.042 -15.561 1.00 96.44 202 GLU A O 1
ATOM 1630 N N . PHE A 1 203 ? 1.781 11.637 -17.301 1.00 97.31 203 PHE A N 1
ATOM 1631 C CA . PHE A 1 203 ? 1.644 10.428 -16.492 1.00 97.31 203 PHE A CA 1
ATOM 1632 C C . PHE A 1 203 ? 2.842 10.224 -15.576 1.00 97.31 203 PHE A C 1
ATOM 1634 O O . PHE A 1 203 ? 2.657 9.864 -14.418 1.00 97.31 203 PHE A O 1
ATOM 1641 N N . GLN A 1 204 ? 4.053 10.533 -16.041 1.00 97.50 204 GLN A N 1
ATOM 1642 C CA . GLN A 1 204 ? 5.251 10.521 -15.207 1.00 97.50 204 GLN A CA 1
ATOM 1643 C C . GLN A 1 204 ? 5.162 11.531 -14.062 1.00 97.50 204 GLN A C 1
ATOM 1645 O O . GLN A 1 204 ? 5.540 11.198 -12.941 1.00 97.50 204 GLN A O 1
ATOM 1650 N N . ALA A 1 205 ? 4.626 12.732 -14.301 1.00 97.19 205 ALA A N 1
ATOM 1651 C CA . ALA A 1 205 ? 4.423 13.719 -13.242 1.00 97.19 205 ALA A CA 1
ATOM 1652 C C . ALA A 1 205 ? 3.423 13.222 -12.182 1.00 97.19 205 ALA A C 1
ATOM 1654 O O . ALA A 1 205 ? 3.711 13.281 -10.985 1.00 97.19 205 ALA A O 1
ATOM 1655 N N . LYS A 1 206 ? 2.287 12.656 -12.614 1.00 97.44 206 LYS A N 1
ATOM 1656 C CA . LYS A 1 206 ? 1.270 12.075 -11.718 1.00 97.44 206 LYS A CA 1
ATOM 1657 C C . LYS A 1 206 ? 1.794 10.858 -10.947 1.00 97.44 206 LYS A C 1
ATOM 1659 O O . LYS A 1 206 ? 1.591 10.754 -9.738 1.00 97.44 206 LYS A O 1
ATOM 1664 N N . ALA A 1 207 ? 2.509 9.959 -11.624 1.00 97.31 207 ALA A N 1
ATOM 1665 C CA . ALA A 1 207 ? 3.133 8.786 -11.018 1.00 97.31 207 ALA A CA 1
ATOM 1666 C C . ALA A 1 207 ? 4.203 9.182 -9.998 1.00 97.31 207 ALA A C 1
ATOM 1668 O O . ALA A 1 207 ? 4.218 8.650 -8.892 1.00 97.31 207 ALA A O 1
ATOM 1669 N N . LYS A 1 208 ? 5.044 10.174 -10.321 1.00 97.75 208 LYS A N 1
ATOM 1670 C CA . LYS A 1 208 ? 6.060 10.712 -9.408 1.00 97.75 208 LYS A CA 1
ATOM 1671 C C . LYS A 1 208 ? 5.438 11.239 -8.115 1.00 97.75 208 LYS A C 1
ATOM 1673 O O . LYS A 1 208 ? 5.981 10.982 -7.042 1.00 97.75 208 LYS A O 1
ATOM 1678 N N . GLU A 1 209 ? 4.305 11.936 -8.195 1.00 96.88 209 GLU A N 1
ATOM 1679 C CA . GLU A 1 209 ? 3.592 12.413 -7.005 1.00 96.88 209 GLU A CA 1
ATOM 1680 C C . GLU A 1 209 ? 3.153 11.244 -6.106 1.00 96.88 209 GLU A C 1
ATOM 1682 O O . GLU A 1 209 ? 3.455 11.238 -4.910 1.00 96.88 209 GLU A O 1
ATOM 1687 N N . ILE A 1 210 ? 2.530 10.207 -6.680 1.00 97.06 210 ILE A N 1
ATOM 1688 C CA . ILE A 1 210 ? 2.133 9.006 -5.926 1.00 97.06 210 ILE A CA 1
ATOM 1689 C C . ILE A 1 210 ? 3.358 8.281 -5.363 1.00 97.06 210 ILE A C 1
ATOM 1691 O O . ILE A 1 210 ? 3.372 7.931 -4.184 1.00 97.06 210 ILE A O 1
ATOM 1695 N N . PHE A 1 211 ? 4.413 8.110 -6.158 1.00 97.69 211 PHE A N 1
ATOM 1696 C CA . PHE A 1 211 ? 5.649 7.447 -5.751 1.00 97.69 211 PHE A CA 1
ATOM 1697 C C . PHE A 1 211 ? 6.287 8.098 -4.521 1.00 97.69 211 PHE A C 1
ATOM 1699 O O . PHE A 1 211 ? 6.706 7.393 -3.601 1.00 97.69 211 PHE A O 1
ATOM 1706 N N . ILE A 1 212 ? 6.346 9.434 -4.473 1.00 97.25 212 ILE A N 1
ATOM 1707 C CA . ILE A 1 212 ? 6.875 10.177 -3.319 1.00 97.25 212 ILE A CA 1
ATOM 1708 C C . ILE A 1 212 ? 6.023 9.901 -2.076 1.00 97.25 212 ILE A C 1
ATOM 1710 O O . ILE A 1 212 ? 6.561 9.662 -0.993 1.00 97.25 212 ILE A O 1
ATOM 1714 N N . ILE A 1 213 ? 4.697 9.893 -2.225 1.00 96.50 213 ILE A N 1
ATOM 1715 C CA . ILE A 1 213 ? 3.764 9.665 -1.118 1.00 96.50 213 ILE A CA 1
ATOM 1716 C C . ILE A 1 213 ? 3.885 8.236 -0.587 1.00 96.50 213 ILE A C 1
ATOM 1718 O O . ILE A 1 213 ? 4.076 8.056 0.615 1.00 96.50 213 ILE A O 1
ATOM 1722 N N . VAL A 1 214 ? 3.843 7.231 -1.464 1.00 97.06 214 VAL A N 1
ATOM 1723 C CA . VAL A 1 214 ? 3.992 5.817 -1.086 1.00 97.06 214 VAL A CA 1
ATOM 1724 C C . VAL A 1 214 ? 5.380 5.569 -0.489 1.00 97.06 214 VAL A C 1
ATOM 1726 O O . VAL A 1 214 ? 5.502 4.884 0.522 1.00 97.06 214 VAL A O 1
ATOM 1729 N N . SER A 1 215 ? 6.434 6.186 -1.034 1.00 97.25 215 SER A N 1
ATOM 1730 C CA . SER A 1 215 ? 7.785 6.107 -0.461 1.00 97.25 215 SER A CA 1
ATOM 1731 C C . SER A 1 215 ? 7.862 6.725 0.935 1.00 97.25 215 SER A C 1
ATOM 1733 O O . SER A 1 215 ? 8.538 6.178 1.803 1.00 97.25 215 SER A O 1
ATOM 1735 N N . SER A 1 216 ? 7.159 7.835 1.175 1.00 97.25 216 SER A N 1
ATOM 1736 C CA . SER A 1 216 ? 7.039 8.430 2.509 1.00 97.25 216 SER A CA 1
ATOM 1737 C C . SER A 1 216 ? 6.292 7.511 3.473 1.00 97.25 216 SER A C 1
ATOM 1739 O O . SER A 1 216 ? 6.702 7.426 4.623 1.00 97.25 216 SER A O 1
ATOM 1741 N N . MET A 1 217 ? 5.228 6.834 3.027 1.00 96.56 217 MET A N 1
ATOM 1742 C CA . MET A 1 217 ? 4.499 5.859 3.849 1.00 96.56 217 MET A CA 1
ATOM 1743 C C . MET A 1 217 ? 5.379 4.653 4.188 1.00 96.56 217 MET A C 1
ATOM 1745 O O . MET A 1 217 ? 5.426 4.245 5.337 1.00 96.56 217 MET A O 1
ATOM 1749 N N . TYR A 1 218 ? 6.133 4.135 3.214 1.00 96.06 218 TYR A N 1
ATOM 1750 C CA . TYR A 1 218 ? 7.041 3.000 3.406 1.00 96.06 218 TYR A CA 1
ATOM 1751 C C . TYR A 1 218 ? 8.147 3.288 4.427 1.00 96.06 218 TYR A C 1
ATOM 1753 O O . TYR A 1 218 ? 8.523 2.406 5.180 1.00 96.06 218 TYR A O 1
ATOM 1761 N N . ARG A 1 219 ? 8.676 4.519 4.468 1.00 94.75 219 ARG A N 1
ATOM 1762 C CA . ARG A 1 219 ? 9.692 4.911 5.463 1.00 94.75 219 ARG A CA 1
ATOM 1763 C C . ARG A 1 219 ? 9.132 5.074 6.882 1.00 94.75 219 ARG A C 1
ATOM 1765 O O . ARG A 1 219 ? 9.921 5.198 7.809 1.00 94.75 219 ARG A O 1
ATOM 1772 N N . GLN A 1 220 ? 7.811 5.177 7.029 1.00 90.50 220 GLN A N 1
ATOM 1773 C CA . GLN A 1 220 ? 7.122 5.404 8.305 1.00 90.50 220 GLN A CA 1
ATOM 1774 C C . GLN A 1 220 ? 6.468 4.135 8.871 1.00 90.50 220 GLN A C 1
ATOM 1776 O O . GLN A 1 220 ? 6.023 4.168 10.016 1.00 90.50 220 GLN A O 1
ATOM 1781 N N . ALA A 1 221 ? 6.358 3.079 8.061 1.00 82.31 221 ALA A N 1
ATOM 1782 C CA . ALA A 1 221 ? 5.806 1.779 8.434 1.00 82.31 221 ALA A CA 1
ATOM 1783 C C . ALA A 1 221 ? 6.900 0.872 9.007 1.00 82.31 221 ALA A C 1
ATOM 1785 O O . ALA A 1 221 ? 6.572 0.105 9.937 1.00 82.31 221 ALA A O 1
#

pLDDT: mean 85.71, std 12.91, range [49.06, 97.75]

Radius of gyration: 25.75 Å; chains: 1; bounding box: 66×61×62 Å

Secondary structure (DSSP, 8-state):
---HHHHHHHHHHHHHHHHHHHHHHHHHHHHHHHHHHS--TTSHHHHHHHHHHHHHHHHHHHHHHHHHHHHHHHHHHHHHHHHSS------------SS-SSHHHHHHHHHHHHHHHHHHHHHHHHHHHHHHTTGGG-SS--PPP-SS----HHHHS---SSSS-HHHHHHHHHTSTT--HHHHHHHT-GGGGGGSGGGHHHHHHHHHHHHHHHHHHHTT-

Foldseek 3Di:
DQDLVNLVVVLVVLVVVLVVLVVQLVVLVVLLVVLVVPDDPDPNDPVNVVSVVSNVVSVVSNVVSVVVSVVSVVVSVVVVVVVPPPPPPDDDDDDDPPPPPPPVVVVVVVVVLLVVLLVQLVVLVVVLVVCLVPLLPDPDQSARDASDDDPDPVQVPDDALDPDGLVRLLVSQVSDPPDDLVVLLVSLQLVSNCNNPPCSVSSSRNSVVSNVSSVVVVVVD